Protein AF-A0A6N7C7L8-F1 (afdb_monomer)

Radius of gyration: 20.75 Å; Cα contacts (8 Å, |Δi|>4): 332; chains: 1; bounding box: 59×40×62 Å

Sequence (277 aa):
MSGAYPSESDIFEHGIIATGSEIQIPLNVLATTRLPIYSGYDFAIVDSDGSSLNERAIQLAQVNRPHAVADFYEESDVRYCLLATLYHLNQLIRLYTDGCRLFDSTYPSSNSTEGNFNNPRVFYEIDALLGSAKRVYESIRKVLWKHYAPGPQGRWKSIRKAVESPDIPEPFRSELRLSWDTYGETLADYRNCVAHYDPLTDGATTCWMERYEDRWGMTVKLPSNPSAKSRSGYNFDSGPEALRYCHSIAAHLVDLSEQLTRQSTVSQHLNAHSNSS

Solvent-accessible surface area (backbone atoms only — not comparable to full-atom values): 16169 Å² total; per-residue (Å²): 134,89,74,87,71,64,98,62,52,57,73,46,100,80,75,51,47,40,49,57,72,86,80,74,68,81,93,81,89,89,88,85,78,96,62,88,82,80,76,60,55,81,52,51,56,38,48,98,86,68,48,42,56,62,59,54,45,67,57,46,80,59,58,86,60,90,73,62,70,82,82,42,48,47,55,48,45,26,38,51,23,46,51,50,20,52,49,27,48,52,52,38,53,50,53,43,52,54,47,20,54,50,44,38,72,74,50,75,83,53,92,66,52,64,52,60,69,49,56,65,63,55,55,54,29,50,45,53,18,39,52,23,49,53,42,23,49,55,22,48,38,48,40,48,31,64,75,51,52,73,54,94,86,55,76,71,92,44,44,72,55,48,51,70,39,84,62,51,58,80,70,56,36,58,51,51,35,53,46,33,70,68,46,47,54,58,44,53,28,40,34,50,30,50,75,74,48,55,75,90,76,61,42,78,78,52,34,38,30,39,55,56,91,94,42,49,42,66,47,35,64,36,46,62,43,35,76,48,94,45,56,92,66,52,42,52,90,79,21,53,48,41,67,63,52,52,47,54,52,51,55,51,51,48,53,53,50,51,55,52,47,65,34,66,70,52,35,45,59,48,70,60,82,86,86,85,129

pLDDT: mean 76.65, std 21.18, range [27.25, 97.88]

Secondary structure (DSSP, 8-state):
------TTEEE-TTS-EEE-----S-----SS--S------SSEEE-TTS-BHHHHHHHTT--SS---GGGGHHHHHHHHHHHHHHHHHHHHHHHHHHHHHHHHHHSTT-S--EEE---THHHHHHHHHHHHHHHHHHHHHHHHHHHH--STT-S-SSHHHHHT-TTSPTTHHHHHHHHIIIIIHHHHHHHHHHHHH--SS-GGGTSEEEEETTEEEEE-BPPS-TT-SSGGG---TTPPBHHHHHHHHHHHHHHHHHHHHHSHHHHHHHH---S--

Foldseek 3Di:
DDDDDPPQWDQDPLRWIWHADDWDDDDDDPDDDPDQDPDGARTFGADPVRDGLLVLLSPFLPQPDDDDCVLCVLSVQLSVLLNQLVVLLSVLVVVFVVQFVVCCVVPQDDPDFKFASLDCVNLVSLLSNLVSLLSNLVSLQVLCCVQQPVDPVDGDPGSVSVLVDPRRDPPLSVVSVCLCVVQVVVSVLQSCLSVPADDPDCSRPAWMWGDDPRTIGTFGFDFPCSNDPYNVPGHRPPGDTSSSSSSVSSSSSSVSSVVSCPPPRNVCSSHDDDPDD

Structure (mmCIF, N/CA/C/O backbone):
data_AF-A0A6N7C7L8-F1
#
_entry.id   AF-A0A6N7C7L8-F1
#
loop_
_atom_site.group_PDB
_atom_site.id
_atom_site.type_symbol
_atom_site.label_atom_id
_atom_site.label_alt_id
_atom_site.label_comp_id
_atom_site.label_asym_id
_atom_site.label_entity_id
_atom_site.label_seq_id
_atom_site.pdbx_PDB_ins_code
_atom_site.Cartn_x
_atom_site.Cartn_y
_atom_site.Cartn_z
_atom_site.occupancy
_atom_site.B_iso_or_equiv
_atom_site.auth_seq_id
_atom_site.auth_comp_id
_atom_site.auth_asym_id
_atom_site.auth_atom_id
_atom_site.pdbx_PDB_model_num
ATOM 1 N N . MET A 1 1 ? 32.038 3.923 -2.409 1.00 32.47 1 MET A N 1
ATOM 2 C CA . MET A 1 1 ? 32.466 2.777 -1.580 1.00 32.47 1 MET A CA 1
ATOM 3 C C . MET A 1 1 ? 31.740 1.554 -2.114 1.00 32.47 1 MET A C 1
ATOM 5 O O . MET A 1 1 ? 30.545 1.451 -1.888 1.00 32.47 1 MET A O 1
ATOM 9 N N . SER A 1 2 ? 32.406 0.703 -2.902 1.00 30.47 2 SER A N 1
ATOM 10 C CA . SER A 1 2 ? 31.801 -0.527 -3.429 1.00 30.47 2 SER A CA 1
ATOM 11 C C . SER A 1 2 ? 31.926 -1.632 -2.380 1.00 30.47 2 SER A C 1
ATOM 13 O O . SER A 1 2 ? 32.974 -2.266 -2.254 1.00 30.47 2 SER A O 1
ATOM 15 N N . GLY A 1 3 ? 30.884 -1.819 -1.573 1.00 32.97 3 GLY A N 1
ATOM 16 C CA . GLY A 1 3 ? 30.743 -3.036 -0.782 1.00 32.97 3 GLY A CA 1
ATOM 17 C C . GLY A 1 3 ? 30.308 -4.159 -1.716 1.00 32.97 3 GLY A C 1
ATOM 18 O O . GLY A 1 3 ? 29.278 -4.029 -2.370 1.00 32.97 3 GLY A O 1
ATOM 19 N N . ALA A 1 4 ? 31.102 -5.223 -1.825 1.00 33.28 4 ALA A N 1
ATOM 20 C CA . ALA A 1 4 ? 30.674 -6.437 -2.508 1.00 33.28 4 ALA A CA 1
ATOM 21 C C . ALA A 1 4 ? 29.474 -7.011 -1.746 1.00 33.28 4 ALA A C 1
ATOM 23 O O . ALA A 1 4 ? 29.588 -7.367 -0.573 1.00 33.28 4 ALA A O 1
ATOM 24 N N . TYR A 1 5 ? 28.319 -7.031 -2.396 1.00 36.41 5 TYR A N 1
ATOM 25 C CA . TYR A 1 5 ? 27.102 -7.577 -1.821 1.00 36.41 5 TYR A CA 1
ATOM 26 C C . TYR A 1 5 ? 27.122 -9.116 -1.873 1.00 36.41 5 TYR A C 1
ATOM 28 O O . TYR A 1 5 ? 27.755 -9.676 -2.772 1.00 36.41 5 TYR A O 1
ATOM 36 N N . PRO A 1 6 ? 26.474 -9.817 -0.921 1.00 39.62 6 PRO A N 1
ATOM 37 C CA . PRO A 1 6 ? 26.417 -11.279 -0.913 1.00 39.62 6 PRO A CA 1
ATOM 38 C C . PRO A 1 6 ? 25.842 -11.814 -2.230 1.00 39.62 6 PRO A C 1
ATOM 40 O O . PRO A 1 6 ? 24.886 -11.242 -2.752 1.00 39.62 6 PRO A O 1
ATOM 43 N N . SER A 1 7 ? 26.368 -12.940 -2.723 1.00 41.19 7 SER A N 1
ATOM 44 C CA . SER A 1 7 ? 25.996 -13.565 -4.009 1.00 41.19 7 SER A CA 1
ATOM 45 C C . SER A 1 7 ? 24.534 -14.023 -4.115 1.00 41.19 7 SER A C 1
ATOM 47 O O . SER A 1 7 ? 24.122 -14.477 -5.176 1.00 41.19 7 SER A O 1
ATOM 49 N N . GLU A 1 8 ? 23.761 -13.911 -3.034 1.00 41.16 8 GLU A N 1
ATOM 50 C CA . GLU A 1 8 ? 22.342 -14.284 -2.938 1.00 41.16 8 GLU A CA 1
ATOM 51 C C . GLU A 1 8 ? 21.417 -13.060 -2.779 1.00 41.16 8 GLU A C 1
ATOM 53 O O . GLU A 1 8 ? 20.241 -13.205 -2.451 1.00 41.16 8 GLU A O 1
ATOM 58 N N . SER A 1 9 ? 21.941 -11.846 -2.989 1.00 38.28 9 SER A N 1
ATOM 59 C CA . SER A 1 9 ? 21.183 -10.597 -2.831 1.00 38.28 9 SER A CA 1
ATOM 60 C C . SER A 1 9 ? 20.940 -9.962 -4.197 1.00 38.28 9 SER A C 1
ATOM 62 O O . SER A 1 9 ? 21.871 -9.439 -4.815 1.00 38.28 9 SER A O 1
ATOM 64 N N . ASP A 1 10 ? 19.688 -9.961 -4.652 1.00 43.81 10 ASP A N 1
ATOM 65 C CA . ASP A 1 10 ? 19.290 -9.138 -5.792 1.00 43.81 10 ASP A CA 1
ATOM 66 C C . ASP A 1 10 ? 19.075 -7.706 -5.274 1.00 43.81 10 ASP A C 1
ATOM 68 O O . ASP A 1 10 ? 18.188 -7.434 -4.460 1.00 43.81 10 ASP A O 1
ATOM 72 N N . ILE A 1 11 ? 19.963 -6.797 -5.684 1.00 39.66 11 ILE A N 1
ATOM 73 C CA . ILE A 1 11 ? 19.944 -5.387 -5.280 1.00 39.66 11 ILE A CA 1
ATOM 74 C C . ILE A 1 11 ? 19.408 -4.578 -6.432 1.00 39.66 11 ILE A C 1
ATOM 76 O O . ILE A 1 11 ? 20.051 -4.468 -7.477 1.00 39.66 11 ILE A O 1
ATOM 80 N N . PHE A 1 12 ? 18.234 -4.006 -6.210 1.00 50.78 12 PHE A N 1
ATOM 81 C CA . PHE A 1 12 ? 17.588 -3.142 -7.177 1.00 50.78 12 PHE A CA 1
ATOM 82 C C . PHE A 1 12 ? 18.057 -1.704 -6.975 1.00 50.78 12 PHE A C 1
ATOM 84 O O . PHE A 1 12 ? 18.277 -1.249 -5.849 1.00 50.78 12 PHE A O 1
ATOM 91 N N . GLU A 1 13 ? 18.138 -0.959 -8.074 1.00 38.91 13 GLU A N 1
ATOM 92 C CA . GLU A 1 13 ? 18.577 0.443 -8.149 1.00 38.91 13 GLU A CA 1
ATOM 93 C C . GLU A 1 13 ? 17.699 1.421 -7.329 1.00 38.91 13 GLU A C 1
ATOM 95 O O . GLU A 1 13 ? 17.934 2.628 -7.281 1.00 38.91 13 GLU A O 1
ATOM 100 N N . HIS A 1 14 ? 16.671 0.914 -6.643 1.00 42.38 14 HIS A N 1
ATOM 101 C CA . HIS A 1 14 ? 15.736 1.678 -5.817 1.00 42.38 14 HIS A CA 1
ATOM 102 C C . HIS A 1 14 ? 15.875 1.415 -4.311 1.00 42.38 14 HIS A C 1
ATOM 104 O O . HIS A 1 14 ? 15.038 1.876 -3.537 1.00 42.38 14 HIS A O 1
ATOM 110 N N . GLY A 1 15 ? 16.927 0.705 -3.885 1.00 37.25 15 GLY A N 1
ATOM 111 C CA . GLY A 1 15 ? 17.209 0.449 -2.468 1.00 37.25 15 GLY A CA 1
ATOM 112 C C . GLY A 1 15 ? 16.347 -0.647 -1.838 1.00 37.25 15 GLY A C 1
ATOM 113 O O . GLY A 1 15 ? 16.402 -0.834 -0.627 1.00 37.25 15 GLY A O 1
ATOM 114 N N . ILE A 1 16 ? 15.571 -1.379 -2.643 1.00 43.41 16 ILE A N 1
ATOM 115 C CA . ILE A 1 16 ? 14.881 -2.594 -2.206 1.00 43.41 16 ILE A CA 1
ATOM 116 C C . ILE A 1 16 ? 15.910 -3.723 -2.266 1.00 43.41 16 ILE A C 1
ATOM 118 O O . ILE A 1 16 ? 16.491 -3.979 -3.322 1.00 43.41 16 ILE A O 1
ATOM 122 N N . ILE A 1 17 ? 16.160 -4.369 -1.132 1.00 44.72 17 ILE A N 1
ATOM 123 C CA . ILE A 1 17 ? 17.039 -5.535 -1.043 1.00 44.72 17 ILE A CA 1
ATOM 124 C C . ILE A 1 17 ? 16.136 -6.740 -0.804 1.00 44.72 17 ILE A C 1
ATOM 126 O O . ILE A 1 17 ? 15.469 -6.819 0.226 1.00 44.72 17 ILE A O 1
ATOM 130 N N . ALA A 1 18 ? 16.106 -7.668 -1.758 1.00 45.00 18 ALA A N 1
ATOM 131 C CA . ALA A 1 18 ? 15.450 -8.954 -1.572 1.00 45.00 18 ALA A CA 1
ATOM 132 C C . ALA A 1 18 ? 16.519 -9.987 -1.192 1.00 45.00 18 ALA A C 1
ATOM 134 O O . ALA A 1 18 ? 17.431 -10.258 -1.974 1.00 45.00 18 ALA A O 1
ATOM 135 N N . THR A 1 19 ? 16.427 -10.543 0.015 1.00 42.62 19 THR A N 1
ATOM 136 C CA . THR A 1 19 ? 17.273 -11.657 0.463 1.00 42.62 19 THR A CA 1
ATOM 137 C C . THR A 1 19 ? 16.444 -12.940 0.511 1.00 42.62 19 THR A C 1
ATOM 139 O O . THR A 1 19 ? 15.269 -12.920 0.890 1.00 42.62 19 THR A O 1
ATOM 142 N N . GLY A 1 20 ? 17.035 -14.060 0.091 1.00 43.31 20 GLY A N 1
ATOM 143 C CA . GLY A 1 20 ? 16.389 -15.372 0.103 1.00 43.31 20 GLY A CA 1
ATOM 144 C C . GLY A 1 20 ? 17.250 -16.418 0.806 1.00 43.31 20 GLY A C 1
ATOM 145 O O . GLY A 1 20 ? 18.456 -16.464 0.607 1.00 43.31 20 GLY A O 1
ATOM 146 N N . SER A 1 21 ? 16.618 -17.275 1.608 1.00 36.16 21 SER A N 1
ATOM 147 C CA . SER A 1 21 ? 17.111 -18.622 1.931 1.00 36.16 21 SER A CA 1
ATOM 148 C C . SER A 1 21 ? 15.960 -19.618 1.735 1.00 36.16 21 SER A C 1
ATOM 150 O O . SER A 1 21 ? 14.797 -19.211 1.715 1.00 36.16 21 SER A O 1
ATOM 152 N N . GLU A 1 22 ? 16.297 -20.891 1.491 1.00 36.16 22 GLU A N 1
ATOM 153 C CA . GLU A 1 22 ? 15.397 -21.954 1.013 1.00 36.16 22 GLU A CA 1
ATOM 154 C C . GLU A 1 22 ? 14.011 -22.009 1.679 1.00 36.16 22 GLU A C 1
ATOM 156 O O . GLU A 1 22 ? 13.845 -21.962 2.899 1.00 36.16 22 GLU A O 1
ATOM 161 N N . ILE A 1 23 ? 13.020 -22.209 0.811 1.00 39.16 23 ILE A N 1
ATOM 162 C CA . ILE A 1 23 ? 11.596 -22.385 1.085 1.00 39.16 23 ILE A CA 1
ATOM 163 C C . ILE A 1 23 ? 11.365 -23.439 2.176 1.00 39.16 23 ILE A C 1
ATOM 165 O O . ILE A 1 23 ? 11.697 -24.612 2.003 1.00 39.16 23 ILE A O 1
ATOM 169 N N . GLN A 1 24 ? 10.637 -23.071 3.232 1.00 30.19 24 GLN A N 1
ATOM 170 C CA . GLN A 1 24 ? 9.861 -24.040 4.003 1.00 30.19 24 GLN A CA 1
ATOM 171 C C . GLN A 1 24 ? 8.365 -23.847 3.722 1.00 30.19 24 GLN A C 1
ATOM 173 O O . GLN A 1 24 ? 7.714 -22.982 4.298 1.00 30.19 24 GLN A O 1
ATOM 178 N N . ILE A 1 25 ? 7.840 -24.763 2.894 1.00 30.33 25 ILE A N 1
ATOM 179 C CA . ILE A 1 25 ? 6.433 -25.201 2.758 1.00 30.33 25 ILE A CA 1
ATOM 180 C C . ILE A 1 25 ? 5.628 -24.578 1.579 1.00 30.33 25 ILE A C 1
ATOM 182 O O . ILE A 1 25 ? 5.615 -23.360 1.413 1.00 30.33 25 ILE A O 1
ATOM 186 N N . PRO A 1 26 ? 4.916 -25.394 0.756 1.00 31.45 26 PRO A N 1
ATOM 187 C CA . PRO A 1 26 ? 4.208 -24.935 -0.445 1.00 31.45 26 PRO A CA 1
ATOM 188 C C . PRO A 1 26 ? 2.824 -24.318 -0.170 1.00 31.45 26 PRO A C 1
ATOM 190 O O . PRO A 1 26 ? 2.071 -24.787 0.685 1.00 31.45 26 PRO A O 1
ATOM 193 N N . LEU A 1 27 ? 2.450 -23.329 -0.995 1.00 30.45 27 LEU A N 1
ATOM 194 C CA . LEU A 1 27 ? 1.103 -22.756 -1.093 1.00 30.45 27 LEU A CA 1
ATOM 195 C C . LEU A 1 27 ? 0.094 -23.787 -1.626 1.00 30.45 27 LEU A C 1
ATOM 197 O O . LEU A 1 27 ? 0.161 -24.173 -2.789 1.00 30.45 27 LEU A O 1
ATOM 201 N N . ASN A 1 28 ? -0.906 -24.144 -0.821 1.00 28.03 28 ASN A N 1
ATOM 202 C CA . ASN A 1 28 ? -2.198 -24.593 -1.332 1.00 28.03 28 ASN A CA 1
ATOM 203 C C . ASN A 1 28 ? -3.329 -24.181 -0.382 1.00 28.03 28 ASN A C 1
ATOM 205 O O . ASN A 1 28 ? -3.214 -24.314 0.833 1.00 28.03 28 ASN A O 1
ATOM 209 N N . VAL A 1 29 ? -4.445 -23.773 -0.996 1.00 27.47 29 VAL A N 1
ATOM 210 C CA . VAL A 1 29 ? -5.756 -23.401 -0.429 1.00 27.47 29 VAL A CA 1
ATOM 211 C C . VAL A 1 29 ? -5.931 -21.916 -0.070 1.00 27.47 29 VAL A C 1
ATOM 213 O O . VAL A 1 29 ? -5.607 -21.464 1.023 1.00 27.47 29 VAL A O 1
ATOM 216 N N . LEU A 1 30 ? -6.592 -21.172 -0.964 1.00 33.56 30 LEU A N 1
ATOM 217 C CA . LEU A 1 30 ? -7.233 -19.890 -0.656 1.00 33.56 30 LEU A CA 1
ATOM 218 C C . LEU A 1 30 ? -8.665 -19.887 -1.196 1.00 33.56 30 LEU A C 1
ATOM 220 O O . LEU A 1 30 ? -8.888 -19.658 -2.380 1.00 33.56 30 LEU A O 1
ATOM 224 N N . ALA A 1 31 ? -9.626 -20.141 -0.304 1.00 28.34 31 ALA A N 1
ATOM 225 C CA . ALA A 1 31 ? -10.996 -19.634 -0.441 1.00 28.34 31 ALA A CA 1
ATOM 226 C C . ALA A 1 31 ? -11.809 -19.645 0.871 1.00 28.34 31 ALA A C 1
ATOM 228 O O . ALA A 1 31 ? -12.798 -18.922 0.938 1.00 28.34 31 ALA A O 1
ATOM 229 N N . THR A 1 32 ? -11.466 -20.424 1.914 1.00 30.17 32 THR A N 1
ATOM 230 C CA . THR A 1 32 ? -12.460 -20.671 2.991 1.00 30.17 32 THR A CA 1
ATOM 231 C C . THR A 1 32 ? -11.976 -20.810 4.441 1.00 30.17 32 THR A C 1
ATOM 233 O O . THR A 1 32 ? -12.831 -20.875 5.323 1.00 30.17 32 THR A O 1
ATOM 236 N N . THR A 1 33 ? -10.679 -20.807 4.770 1.00 30.22 33 THR A N 1
ATOM 237 C CA . THR A 1 33 ? -10.234 -21.103 6.155 1.00 30.22 33 THR A CA 1
ATOM 238 C C . THR A 1 33 ? -9.418 -19.983 6.805 1.00 30.22 33 THR A C 1
ATOM 240 O O . THR A 1 33 ? -8.336 -19.636 6.344 1.00 30.22 33 THR A O 1
ATOM 243 N N . ARG A 1 34 ? -9.934 -19.453 7.926 1.00 38.12 34 ARG A N 1
ATOM 244 C CA . ARG A 1 34 ? -9.338 -18.424 8.805 1.00 38.12 34 ARG A CA 1
ATOM 245 C C . ARG A 1 34 ? -8.343 -19.022 9.819 1.00 38.12 34 ARG A C 1
ATOM 247 O O . ARG A 1 34 ? -8.510 -18.854 11.024 1.00 38.12 34 ARG A O 1
ATOM 254 N N . LEU A 1 35 ? -7.352 -19.771 9.343 1.00 27.25 35 LEU A N 1
ATOM 255 C CA . LEU A 1 35 ? -6.224 -20.245 10.161 1.00 27.25 35 LEU A CA 1
ATOM 256 C C . LEU A 1 35 ? -5.027 -19.279 10.042 1.00 27.25 35 LEU A C 1
ATOM 258 O O . LEU A 1 35 ? -5.029 -18.443 9.133 1.00 27.25 35 LEU A O 1
ATOM 262 N N . PRO A 1 36 ? -4.025 -19.345 10.948 1.00 31.70 36 PRO A N 1
ATOM 263 C CA . PRO A 1 36 ? -2.806 -18.550 10.839 1.00 31.70 36 PRO A CA 1
ATOM 264 C C . PRO A 1 36 ? -2.189 -18.715 9.451 1.00 31.70 36 PRO A C 1
ATOM 266 O O . PRO A 1 36 ? -1.971 -19.828 8.976 1.00 31.70 36 PRO A O 1
ATOM 269 N N . ILE A 1 37 ? -1.970 -17.581 8.793 1.00 35.19 37 ILE A N 1
ATOM 270 C CA . ILE A 1 37 ? -1.393 -17.504 7.457 1.00 35.19 37 ILE A CA 1
ATOM 271 C C . ILE A 1 37 ? 0.088 -17.833 7.609 1.00 35.19 37 ILE A C 1
ATOM 273 O O . ILE A 1 37 ? 0.860 -17.011 8.093 1.00 35.19 37 ILE A O 1
ATOM 277 N N . TYR A 1 38 ? 0.468 -19.044 7.221 1.00 32.47 38 TYR A N 1
ATOM 278 C CA . TYR A 1 38 ? 1.860 -19.387 6.977 1.00 32.47 38 TYR A CA 1
ATOM 279 C C . TYR A 1 38 ? 2.163 -18.991 5.541 1.00 32.47 38 TYR A C 1
ATOM 281 O O . TYR A 1 38 ? 1.762 -19.665 4.594 1.00 32.47 38 TYR A O 1
ATOM 289 N N . SER A 1 39 ? 2.798 -17.843 5.369 1.00 35.81 39 SER A N 1
ATOM 290 C CA . SER A 1 39 ? 3.244 -17.400 4.061 1.00 35.81 39 SER A CA 1
ATOM 291 C C . SER A 1 39 ? 4.677 -17.868 3.835 1.00 35.81 39 SER A C 1
ATOM 293 O O . SER A 1 39 ? 5.613 -17.262 4.354 1.00 35.81 39 SER A O 1
ATOM 295 N N . GLY A 1 40 ? 4.838 -18.940 3.063 1.00 32.75 40 GLY A N 1
ATOM 296 C CA . GLY A 1 40 ? 6.092 -19.199 2.367 1.00 32.75 40 GLY A CA 1
ATOM 297 C C . GLY A 1 40 ? 6.262 -18.131 1.287 1.00 32.75 40 GLY A C 1
ATOM 298 O O . GLY A 1 40 ? 5.464 -18.069 0.349 1.00 32.75 40 GLY A O 1
ATOM 299 N N . TYR A 1 41 ? 7.248 -17.254 1.443 1.00 40.97 41 TYR A N 1
ATOM 300 C CA . TYR A 1 41 ? 7.681 -16.341 0.388 1.00 40.97 41 TYR A CA 1
ATOM 301 C C . TYR A 1 41 ? 9.059 -16.783 -0.101 1.00 40.97 41 TYR A C 1
ATOM 303 O O . TYR A 1 41 ? 9.879 -17.205 0.708 1.00 40.97 41 TYR A O 1
ATOM 311 N N . ASP A 1 42 ? 9.324 -16.647 -1.402 1.00 39.31 42 ASP A N 1
ATOM 312 C CA . ASP A 1 42 ? 10.679 -16.868 -1.947 1.00 39.31 42 ASP A CA 1
ATOM 313 C C . ASP A 1 42 ? 11.614 -15.688 -1.621 1.00 39.31 42 ASP A C 1
ATOM 315 O O . ASP A 1 42 ? 12.829 -15.813 -1.723 1.00 39.31 42 ASP A O 1
ATOM 319 N N . PHE A 1 43 ? 11.040 -14.547 -1.220 1.00 44.91 43 PHE A N 1
ATOM 320 C CA . PHE A 1 43 ? 11.738 -13.317 -0.855 1.00 44.91 43 PHE A CA 1
ATOM 321 C C . PHE A 1 43 ? 11.040 -12.672 0.349 1.00 44.91 43 PHE A C 1
ATOM 323 O O . PHE A 1 43 ? 9.813 -12.539 0.353 1.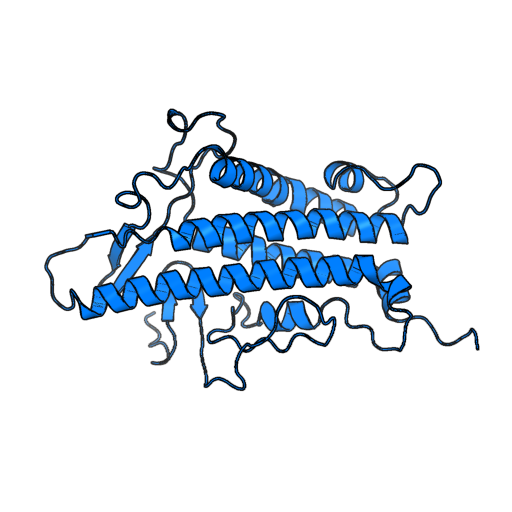00 44.91 43 PHE A O 1
ATOM 330 N N . ALA A 1 44 ? 11.802 -12.262 1.364 1.00 51.97 44 ALA A N 1
ATOM 331 C CA . ALA A 1 44 ? 11.300 -11.377 2.413 1.00 51.97 44 ALA A CA 1
ATOM 332 C C . ALA A 1 44 ? 11.518 -9.924 1.973 1.00 51.97 44 ALA A C 1
ATOM 334 O O . ALA A 1 44 ? 12.622 -9.572 1.559 1.00 51.97 44 ALA A O 1
ATOM 335 N N . ILE A 1 45 ? 10.483 -9.078 2.048 1.00 58.69 45 ILE A N 1
ATOM 336 C CA . ILE A 1 45 ? 10.666 -7.640 1.820 1.00 58.69 45 ILE A CA 1
ATOM 337 C C . ILE A 1 45 ? 11.262 -7.059 3.089 1.00 58.69 45 ILE A C 1
ATOM 339 O O . ILE A 1 45 ? 10.619 -7.075 4.142 1.00 58.69 45 ILE A O 1
ATOM 343 N N . VAL A 1 46 ? 12.483 -6.558 2.964 1.00 55.47 46 VAL A N 1
ATOM 344 C CA . VAL A 1 46 ? 13.241 -5.984 4.064 1.00 55.47 46 VAL A CA 1
ATOM 345 C C . VAL A 1 46 ? 13.199 -4.459 3.956 1.00 55.47 46 VAL A C 1
ATOM 347 O O . VAL A 1 46 ? 13.485 -3.901 2.898 1.00 55.47 46 VAL A O 1
ATOM 350 N N . ASP A 1 47 ? 12.811 -3.792 5.039 1.00 56.56 47 ASP A N 1
ATOM 351 C CA . ASP A 1 47 ? 12.849 -2.336 5.167 1.00 56.56 47 ASP A CA 1
ATOM 352 C C . ASP A 1 47 ? 14.310 -1.841 5.257 1.00 56.56 47 ASP A C 1
ATOM 354 O O . ASP A 1 47 ? 15.256 -2.608 5.447 1.00 56.56 47 ASP A O 1
ATOM 358 N N . SER A 1 48 ? 14.509 -0.533 5.135 1.00 57.12 48 SER A N 1
ATOM 359 C CA . SER A 1 48 ? 15.802 0.152 5.235 1.00 57.12 48 SER A CA 1
ATOM 360 C C . SER A 1 48 ? 16.571 -0.129 6.535 1.00 57.12 48 SER A C 1
ATOM 362 O O . SER A 1 48 ? 17.797 -0.015 6.557 1.00 57.12 48 SER A O 1
ATOM 364 N N . ASP A 1 49 ? 15.869 -0.516 7.602 1.00 61.06 49 ASP A N 1
ATOM 365 C CA . ASP A 1 49 ? 16.434 -0.885 8.901 1.00 61.06 49 ASP A CA 1
ATOM 366 C C . ASP A 1 49 ? 16.747 -2.388 9.049 1.00 61.06 49 ASP A C 1
ATOM 368 O O . ASP A 1 49 ? 17.257 -2.811 10.088 1.00 61.06 49 ASP A O 1
ATOM 372 N N . GLY A 1 50 ? 16.476 -3.197 8.021 1.00 61.62 50 GLY A N 1
ATOM 373 C CA . GLY A 1 50 ? 16.685 -4.643 8.045 1.00 61.62 50 GLY A CA 1
ATOM 374 C C . GLY A 1 50 ? 15.480 -5.458 8.535 1.00 61.62 50 GLY A C 1
ATOM 375 O O . GLY A 1 50 ? 15.577 -6.685 8.598 1.00 61.62 50 GLY A O 1
ATOM 376 N N . SER A 1 51 ? 14.355 -4.826 8.886 1.00 68.19 51 SER A N 1
ATOM 377 C CA . SER A 1 51 ? 13.157 -5.525 9.369 1.00 68.19 51 SER A CA 1
ATOM 378 C C . SER A 1 51 ? 12.290 -6.080 8.231 1.00 68.19 51 SER A C 1
ATOM 380 O O . SER A 1 51 ? 12.109 -5.446 7.196 1.00 68.19 51 SER A O 1
ATOM 382 N N . SER A 1 52 ? 11.717 -7.275 8.411 1.00 75.88 52 SER A N 1
ATOM 383 C CA . SER A 1 52 ? 10.812 -7.874 7.420 1.00 75.88 52 SER A CA 1
ATOM 384 C C . SER A 1 52 ? 9.403 -7.289 7.536 1.00 75.88 52 SER A C 1
ATOM 386 O O . SER A 1 52 ? 8.719 -7.488 8.546 1.00 75.88 52 SER A O 1
ATOM 388 N N . LEU A 1 53 ? 8.920 -6.618 6.483 1.00 71.19 53 LEU A N 1
ATOM 389 C CA . LEU A 1 53 ? 7.550 -6.084 6.435 1.00 71.19 53 LEU A CA 1
ATOM 390 C C . LEU A 1 53 ? 6.507 -7.195 6.599 1.00 71.19 53 LEU A C 1
ATOM 392 O O . LEU A 1 53 ? 5.467 -7.005 7.232 1.00 71.19 53 LEU A O 1
ATOM 396 N N . ASN A 1 54 ? 6.793 -8.375 6.050 1.00 73.94 54 ASN A N 1
ATOM 397 C CA . ASN A 1 54 ? 5.922 -9.537 6.141 1.00 73.94 54 ASN A CA 1
ATOM 398 C C . ASN A 1 54 ? 5.823 -10.060 7.578 1.00 73.94 54 ASN A C 1
ATOM 400 O O . ASN A 1 54 ? 4.719 -10.335 8.046 1.00 73.94 54 ASN A O 1
ATOM 404 N N . GLU A 1 55 ? 6.946 -10.165 8.291 1.00 74.56 55 GLU A N 1
ATOM 405 C CA . GLU A 1 55 ? 6.949 -10.595 9.694 1.00 74.56 55 GLU A CA 1
ATOM 406 C C . GLU A 1 55 ? 6.207 -9.596 10.577 1.00 74.56 55 GLU A C 1
ATOM 408 O O . GLU A 1 55 ? 5.329 -9.990 11.350 1.00 74.56 55 GLU A O 1
ATOM 413 N N . ARG A 1 56 ? 6.486 -8.302 10.393 1.00 82.00 56 ARG A N 1
ATOM 414 C CA . ARG A 1 56 ? 5.787 -7.212 11.079 1.00 82.00 56 ARG A CA 1
ATOM 415 C C . ARG A 1 56 ? 4.279 -7.296 10.846 1.00 82.00 56 ARG A C 1
ATOM 417 O O . ARG A 1 56 ? 3.500 -7.288 11.797 1.00 82.00 56 ARG A O 1
ATOM 424 N N . ALA A 1 57 ? 3.847 -7.503 9.601 1.00 78.50 57 ALA A N 1
ATOM 425 C CA . ALA A 1 57 ? 2.431 -7.627 9.269 1.00 78.50 57 ALA A CA 1
ATOM 426 C C . ALA A 1 57 ? 1.754 -8.894 9.820 1.00 78.50 57 ALA A C 1
ATOM 428 O O . ALA A 1 57 ? 0.574 -8.858 10.171 1.00 78.50 57 ALA A O 1
ATOM 429 N N . ILE A 1 58 ? 2.474 -10.015 9.926 1.00 75.44 58 ILE A N 1
ATOM 430 C CA . ILE A 1 58 ? 1.972 -11.242 10.571 1.00 75.44 58 ILE A CA 1
ATOM 431 C C . ILE A 1 58 ? 1.773 -11.025 12.077 1.00 75.44 58 ILE A C 1
ATOM 433 O O . ILE A 1 58 ? 0.847 -11.589 12.670 1.00 75.44 58 ILE A O 1
ATOM 437 N N . GLN A 1 59 ? 2.631 -10.210 12.693 1.00 77.06 59 GLN A N 1
ATOM 438 C CA . GLN A 1 59 ? 2.554 -9.857 14.109 1.00 77.06 59 GLN A CA 1
ATOM 439 C C . GLN A 1 59 ? 1.448 -8.842 14.425 1.00 77.06 59 GLN A C 1
ATOM 441 O O . GLN A 1 59 ? 0.992 -8.762 15.569 1.00 77.06 59 GLN A O 1
ATOM 446 N N . LEU A 1 60 ? 0.946 -8.116 13.423 1.00 75.56 60 LEU A N 1
ATOM 447 C CA . LEU A 1 60 ? -0.149 -7.171 13.617 1.00 75.56 60 LEU A CA 1
ATOM 448 C C . LEU A 1 60 ? -1.428 -7.846 14.098 1.00 75.56 60 LEU A C 1
ATOM 450 O O . LEU A 1 60 ? -1.860 -8.882 13.583 1.00 75.56 60 LEU A O 1
ATOM 454 N N . ALA A 1 61 ? -2.069 -7.190 15.066 1.00 63.53 61 ALA A N 1
ATOM 455 C CA . ALA A 1 61 ? -3.325 -7.633 15.660 1.00 63.53 61 ALA A CA 1
ATOM 456 C C . ALA A 1 61 ? -3.275 -9.094 16.151 1.00 63.53 61 ALA A C 1
ATOM 458 O O . ALA A 1 61 ? -4.295 -9.786 16.150 1.00 63.53 61 ALA A O 1
ATOM 459 N N . GLN A 1 62 ? -2.090 -9.582 16.551 1.00 72.06 62 GLN A N 1
ATOM 460 C CA . GLN A 1 62 ? -1.988 -10.841 17.274 1.00 72.06 62 GLN A CA 1
ATOM 461 C C . GLN A 1 62 ? -2.800 -10.738 18.561 1.00 72.06 62 GLN A C 1
ATOM 463 O O . GLN A 1 62 ? -2.610 -9.846 19.387 1.00 72.06 62 GLN A O 1
AT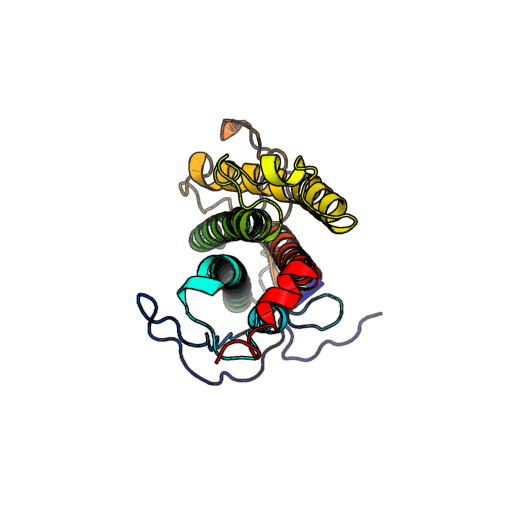OM 468 N N . VAL A 1 63 ? -3.740 -11.665 18.691 1.00 63.34 63 VAL A N 1
ATOM 469 C CA . VAL A 1 63 ? -4.623 -11.749 19.838 1.00 63.34 63 VAL A CA 1
ATOM 470 C C . VAL A 1 63 ? -3.975 -12.709 20.826 1.00 63.34 63 VAL A C 1
ATOM 472 O O . VAL A 1 63 ? -3.884 -13.909 20.575 1.00 63.34 63 VAL A O 1
ATOM 475 N N . ASN A 1 64 ? -3.484 -12.176 21.942 1.00 63.38 64 ASN A N 1
ATOM 476 C CA . ASN A 1 64 ? -2.689 -12.940 22.911 1.00 63.38 64 ASN A CA 1
ATOM 477 C C . ASN A 1 64 ? -3.535 -13.871 23.799 1.00 63.38 64 ASN A C 1
ATOM 479 O O . ASN A 1 64 ? -3.009 -14.506 24.715 1.00 63.38 64 ASN A O 1
ATOM 483 N N . ARG A 1 65 ? -4.856 -13.913 23.585 1.00 64.25 65 ARG A N 1
ATOM 484 C CA . ARG A 1 65 ? -5.835 -14.633 24.410 1.00 64.25 65 ARG A CA 1
ATOM 485 C C . ARG A 1 65 ? -6.976 -15.197 23.546 1.00 64.25 65 ARG A C 1
ATOM 487 O O . ARG A 1 65 ? -7.091 -14.826 22.382 1.00 64.25 65 ARG A O 1
ATOM 494 N N . PRO A 1 66 ? -7.814 -16.114 24.059 1.00 58.69 66 PRO A N 1
ATOM 495 C CA . PRO A 1 6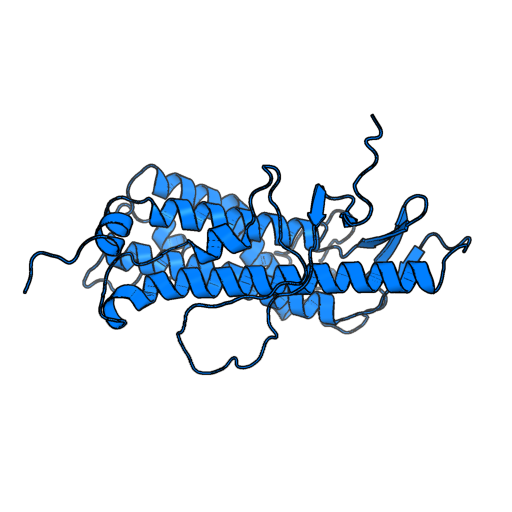6 ? -9.014 -16.561 23.352 1.00 58.69 66 PRO A CA 1
ATOM 496 C C . PRO A 1 66 ? -10.069 -15.449 23.295 1.00 58.69 66 PRO A C 1
ATOM 498 O O . PRO A 1 66 ? -10.414 -14.875 24.323 1.00 58.69 66 PRO A O 1
ATOM 501 N N . HIS A 1 67 ? -10.621 -15.187 22.111 1.00 58.81 67 HIS A N 1
ATOM 502 C CA . HIS A 1 67 ? -11.757 -14.283 21.917 1.00 58.81 67 HIS A CA 1
ATOM 503 C C . HIS A 1 67 ? -12.754 -14.883 20.923 1.00 58.81 67 HIS A C 1
ATOM 505 O O . HIS A 1 67 ? -12.390 -15.741 20.111 1.00 58.81 67 HIS A O 1
ATOM 511 N N . ALA A 1 68 ? -14.012 -14.432 20.951 1.00 65.88 68 ALA A N 1
ATOM 512 C CA . ALA A 1 68 ? -14.948 -14.808 19.903 1.00 65.88 68 ALA A CA 1
ATOM 513 C C . ALA A 1 68 ? -14.507 -14.173 18.579 1.00 65.88 68 ALA A C 1
ATOM 515 O O . ALA A 1 68 ? -14.173 -12.992 18.516 1.00 65.88 68 ALA A O 1
ATOM 516 N N . VAL A 1 69 ? -14.551 -14.946 17.491 1.00 63.16 69 VAL A N 1
ATOM 517 C CA . VAL A 1 69 ? -14.173 -14.467 16.147 1.00 63.16 69 VAL A CA 1
ATOM 518 C C . VAL A 1 69 ? -14.992 -13.227 15.747 1.00 63.16 69 VAL A C 1
ATOM 520 O O . VAL A 1 69 ? -14.487 -12.348 15.055 1.00 63.16 69 VAL A O 1
ATOM 523 N N . ALA A 1 70 ? -16.234 -13.136 16.241 1.00 68.81 70 ALA A N 1
ATOM 524 C CA . ALA A 1 70 ? -17.113 -11.977 16.097 1.00 68.81 70 ALA A CA 1
ATOM 525 C C . ALA A 1 70 ? -16.501 -10.658 16.578 1.00 68.81 70 ALA A C 1
ATOM 527 O O . ALA A 1 70 ? -16.687 -9.625 15.935 1.00 68.81 70 ALA A O 1
ATOM 528 N N . ASP A 1 71 ? -15.727 -10.709 17.656 1.00 67.88 71 ASP A N 1
ATOM 529 C CA . ASP A 1 71 ? -15.256 -9.527 18.370 1.00 67.88 71 ASP A CA 1
ATOM 530 C C . ASP A 1 71 ? -13.975 -8.940 17.768 1.00 67.88 71 ASP A C 1
ATOM 532 O O . ASP A 1 71 ? -13.551 -7.864 18.188 1.00 67.88 71 ASP A O 1
ATOM 536 N N . PHE A 1 72 ? -13.368 -9.618 16.784 1.00 74.12 72 PHE A N 1
ATOM 537 C CA . PHE A 1 72 ? -12.090 -9.248 16.150 1.00 74.12 72 PHE A CA 1
ATOM 538 C C . PHE A 1 72 ? -12.174 -9.162 14.628 1.00 74.12 72 PHE A C 1
ATOM 540 O O . PHE A 1 72 ? -11.145 -9.129 13.945 1.00 74.12 72 PHE A O 1
ATOM 547 N N . TYR A 1 73 ? -13.389 -9.164 14.071 1.00 77.06 73 TYR A N 1
ATOM 548 C CA . TYR A 1 73 ? -13.568 -9.155 12.624 1.00 77.06 73 TYR A CA 1
ATOM 549 C C . TYR A 1 73 ? -12.934 -7.933 11.969 1.00 77.06 73 TYR A C 1
ATOM 551 O O . TYR A 1 73 ? -12.214 -8.077 10.986 1.00 77.06 73 TYR A O 1
ATOM 559 N N . GLU A 1 74 ? -13.155 -6.742 12.519 1.00 83.69 74 GLU A N 1
ATOM 560 C CA . GLU A 1 74 ? -12.628 -5.506 11.945 1.00 83.69 74 GLU A CA 1
ATOM 561 C C . GLU A 1 74 ? -11.096 -5.404 12.033 1.00 83.69 74 GLU A C 1
ATOM 563 O O . GLU A 1 74 ? -10.457 -4.935 11.095 1.00 83.69 74 GLU A O 1
ATOM 568 N N . GLU A 1 75 ? -10.485 -5.858 13.125 1.00 87.00 75 GLU A N 1
ATOM 569 C CA . GLU A 1 75 ? -9.029 -5.887 13.299 1.00 87.00 75 GLU A CA 1
ATOM 570 C C . GLU A 1 75 ? -8.393 -6.923 12.363 1.00 87.00 75 GLU A C 1
ATOM 572 O O . GLU A 1 75 ? -7.373 -6.662 11.720 1.00 87.00 75 GLU A O 1
ATOM 577 N N . SER A 1 76 ? -9.049 -8.078 12.218 1.00 83.38 76 SER A N 1
ATOM 578 C CA . SER A 1 76 ? -8.648 -9.119 11.270 1.00 83.38 76 SER A CA 1
ATOM 579 C C . SER A 1 76 ? -8.758 -8.643 9.820 1.00 83.38 76 SER A C 1
ATOM 581 O O . SER A 1 76 ? -7.910 -9.007 9.008 1.00 83.38 76 SER A O 1
ATOM 583 N N . ASP A 1 77 ? -9.747 -7.803 9.490 1.00 87.50 77 ASP A N 1
ATOM 584 C CA . ASP A 1 77 ? -9.886 -7.186 8.164 1.00 87.50 77 ASP A CA 1
ATOM 585 C C . ASP A 1 77 ? -8.670 -6.305 7.824 1.00 87.50 77 ASP A C 1
ATOM 587 O O . ASP A 1 77 ? -8.217 -6.317 6.677 1.00 87.50 77 ASP A O 1
ATOM 591 N N . VAL A 1 78 ? -8.129 -5.548 8.793 1.00 90.31 78 VAL A N 1
ATOM 592 C CA . VAL A 1 78 ? -6.913 -4.732 8.589 1.00 90.31 78 VAL A CA 1
ATOM 593 C C . VAL A 1 78 ? -5.738 -5.637 8.248 1.00 90.31 78 VAL A C 1
ATOM 595 O O . VAL A 1 78 ? -5.126 -5.471 7.191 1.00 90.31 78 VAL A O 1
ATOM 598 N N . ARG A 1 79 ? -5.471 -6.640 9.095 1.00 87.19 79 ARG A N 1
ATOM 599 C CA . ARG A 1 79 ? -4.377 -7.593 8.873 1.00 87.19 79 ARG A CA 1
ATOM 600 C C . ARG A 1 79 ? -4.530 -8.327 7.542 1.00 87.19 79 ARG A C 1
ATOM 602 O O . ARG A 1 79 ? -3.566 -8.440 6.795 1.00 87.19 79 ARG A O 1
ATOM 609 N N . TYR A 1 80 ? -5.732 -8.796 7.219 1.00 86.25 80 TYR A N 1
ATOM 610 C CA . TYR A 1 80 ? -6.012 -9.480 5.958 1.00 86.25 80 TYR A CA 1
ATOM 611 C C . TYR A 1 80 ? -5.703 -8.594 4.744 1.00 86.25 80 TYR A C 1
ATOM 613 O O . TYR A 1 80 ? -4.995 -9.024 3.835 1.00 86.25 80 TYR A O 1
ATOM 621 N N . CYS A 1 81 ? -6.192 -7.349 4.731 1.00 90.88 81 CYS A N 1
ATOM 622 C CA . CYS A 1 81 ? -5.957 -6.431 3.613 1.00 90.88 81 CYS A CA 1
ATOM 623 C C . CYS A 1 81 ? -4.476 -6.057 3.480 1.00 90.88 81 CYS A C 1
ATOM 625 O O . CYS A 1 81 ? -3.974 -5.918 2.363 1.00 90.88 81 CYS A O 1
ATOM 627 N N . LEU A 1 82 ? -3.763 -5.921 4.599 1.00 90.19 82 LEU A N 1
ATOM 628 C CA . LEU A 1 82 ? -2.335 -5.628 4.585 1.00 90.19 82 LEU A CA 1
ATOM 629 C C . LEU A 1 82 ? -1.519 -6.816 4.061 1.00 90.19 82 LEU A C 1
ATOM 631 O O . LEU A 1 82 ? -0.666 -6.634 3.199 1.00 90.19 82 LEU A O 1
ATOM 635 N N . LEU A 1 83 ? -1.826 -8.039 4.500 1.00 85.75 83 LEU A N 1
ATOM 636 C CA . LEU A 1 83 ? -1.172 -9.246 3.985 1.00 85.75 83 LEU A CA 1
ATOM 637 C C . LEU A 1 83 ? -1.458 -9.457 2.494 1.00 85.75 83 LEU A C 1
ATOM 639 O O . LEU A 1 83 ? -0.553 -9.832 1.757 1.00 85.75 83 LEU A O 1
ATOM 643 N N . ALA A 1 84 ? -2.673 -9.157 2.028 1.00 87.62 84 ALA A N 1
ATOM 644 C CA . ALA A 1 84 ? -2.978 -9.144 0.597 1.00 87.62 84 ALA A CA 1
ATOM 645 C C . ALA A 1 84 ? -2.130 -8.101 -0.158 1.00 87.62 84 ALA A C 1
ATOM 647 O O . ALA A 1 84 ? -1.593 -8.394 -1.221 1.00 87.62 84 ALA A O 1
ATOM 648 N N . THR A 1 85 ? -1.946 -6.907 0.415 1.00 91.88 85 THR A N 1
ATOM 649 C CA . THR A 1 85 ? -1.098 -5.850 -0.167 1.00 91.88 85 THR A CA 1
ATOM 650 C C . THR A 1 85 ? 0.355 -6.315 -0.307 1.00 91.88 85 THR A C 1
ATOM 652 O O . THR A 1 85 ? 0.943 -6.188 -1.379 1.00 91.88 85 THR A O 1
ATOM 655 N N . LEU A 1 86 ? 0.917 -6.916 0.746 1.00 86.81 86 LEU A N 1
ATOM 656 C CA . LEU A 1 86 ? 2.283 -7.450 0.743 1.00 86.81 86 LEU A CA 1
ATOM 657 C C . LEU A 1 86 ? 2.442 -8.668 -0.173 1.00 86.81 86 LEU A C 1
ATOM 659 O O . LEU A 1 86 ? 3.482 -8.826 -0.805 1.00 86.81 86 LEU A O 1
ATOM 663 N N . TYR A 1 87 ? 1.415 -9.511 -0.289 1.00 87.00 87 TYR A N 1
ATOM 664 C CA . TYR A 1 87 ? 1.406 -10.612 -1.249 1.00 87.00 87 TYR A CA 1
ATOM 665 C C . TYR A 1 87 ? 1.564 -10.101 -2.685 1.00 87.00 87 TYR A C 1
ATOM 667 O O . TYR A 1 87 ? 2.433 -10.592 -3.404 1.00 87.00 87 TYR A O 1
ATOM 675 N N . HIS A 1 88 ? 0.773 -9.100 -3.082 1.00 90.81 88 HIS A N 1
ATOM 676 C CA . HIS A 1 88 ? 0.858 -8.521 -4.424 1.00 90.81 88 HIS A CA 1
ATOM 677 C C . HIS A 1 88 ? 2.187 -7.793 -4.653 1.00 90.81 88 HIS A C 1
ATOM 679 O O . HIS A 1 88 ? 2.741 -7.872 -5.744 1.00 90.81 88 HIS A O 1
ATOM 685 N N . LEU A 1 89 ? 2.767 -7.171 -3.619 1.00 89.12 89 LEU A N 1
ATOM 686 C CA . LEU A 1 89 ? 4.111 -6.593 -3.716 1.00 89.12 89 LEU A CA 1
ATOM 687 C C . LEU A 1 89 ? 5.173 -7.674 -3.954 1.00 89.12 89 LEU A C 1
ATOM 689 O O . LEU A 1 89 ? 6.039 -7.507 -4.807 1.00 89.12 89 LEU A O 1
ATOM 693 N N . ASN A 1 90 ? 5.066 -8.814 -3.270 1.00 82.62 90 ASN A N 1
ATOM 694 C CA . ASN A 1 90 ? 5.953 -9.954 -3.491 1.00 82.62 90 ASN A CA 1
ATOM 695 C C . ASN A 1 90 ? 5.801 -10.554 -4.893 1.00 82.62 90 ASN A C 1
ATOM 697 O O . ASN A 1 90 ? 6.804 -10.887 -5.523 1.00 82.62 90 ASN A O 1
ATOM 701 N N . GLN A 1 91 ? 4.573 -10.676 -5.409 1.00 86.19 91 GLN A N 1
ATOM 702 C CA . GLN A 1 91 ? 4.373 -11.114 -6.795 1.00 86.19 91 GLN A CA 1
ATOM 703 C C . GLN A 1 91 ? 4.939 -10.101 -7.791 1.00 86.19 91 GLN A C 1
ATOM 705 O O . GLN A 1 91 ? 5.567 -10.498 -8.769 1.00 86.19 91 GLN A O 1
ATOM 710 N N . LEU A 1 92 ? 4.779 -8.803 -7.525 1.00 87.50 92 LEU A N 1
ATOM 711 C CA . LEU A 1 92 ? 5.347 -7.748 -8.354 1.00 87.50 92 LEU A CA 1
ATOM 712 C C . LEU A 1 92 ? 6.877 -7.853 -8.403 1.00 87.50 92 LEU A C 1
ATOM 714 O O . LEU A 1 92 ? 7.434 -7.917 -9.491 1.00 87.50 92 LEU A O 1
ATOM 718 N N . ILE A 1 93 ? 7.549 -7.971 -7.254 1.00 83.88 93 ILE A N 1
ATOM 719 C CA . ILE A 1 93 ? 9.009 -8.159 -7.181 1.00 83.88 93 ILE A CA 1
ATOM 720 C C . ILE A 1 93 ? 9.443 -9.400 -7.968 1.00 83.88 93 ILE A C 1
ATOM 722 O O . ILE A 1 93 ? 10.392 -9.320 -8.743 1.00 83.88 93 ILE A O 1
ATOM 726 N N . ARG A 1 94 ? 8.725 -10.524 -7.832 1.00 83.75 94 ARG A N 1
ATOM 727 C CA . ARG A 1 94 ? 8.999 -11.747 -8.607 1.00 83.75 94 ARG A CA 1
ATOM 728 C C . ARG A 1 94 ? 8.891 -11.523 -10.114 1.00 83.75 94 ARG A C 1
ATOM 730 O O . ARG A 1 94 ? 9.724 -11.997 -10.872 1.00 83.75 94 ARG A O 1
ATOM 737 N N . LEU A 1 95 ? 7.884 -10.781 -10.571 1.00 87.62 95 LEU A N 1
ATOM 738 C CA . LEU A 1 95 ? 7.746 -10.472 -11.995 1.00 87.62 95 LEU A CA 1
ATOM 739 C C . LEU A 1 95 ? 8.889 -9.581 -12.506 1.00 87.62 95 LEU A C 1
ATOM 741 O O . LEU A 1 95 ? 9.320 -9.761 -13.644 1.00 87.62 95 LEU A O 1
ATOM 745 N N . TYR A 1 96 ? 9.386 -8.653 -11.680 1.00 86.56 96 TYR A N 1
ATOM 746 C CA . TYR A 1 96 ? 10.569 -7.842 -11.990 1.00 86.56 96 TYR A CA 1
ATOM 747 C C . TYR A 1 96 ? 11.824 -8.713 -12.085 1.00 86.56 96 TYR A C 1
ATOM 749 O O . TYR A 1 96 ? 12.533 -8.648 -13.088 1.00 86.56 96 TYR A O 1
ATOM 757 N N . THR A 1 97 ? 12.079 -9.564 -11.086 1.00 81.75 97 THR A N 1
ATOM 758 C CA . THR A 1 97 ? 13.259 -10.442 -11.065 1.00 81.75 97 THR A CA 1
ATOM 759 C C . THR A 1 97 ? 13.257 -11.433 -12.215 1.00 81.75 97 THR A C 1
ATOM 761 O O . THR A 1 97 ? 14.275 -11.587 -12.888 1.00 81.75 97 THR A O 1
ATOM 764 N N . ASP A 1 98 ? 12.125 -12.086 -12.473 1.00 85.62 98 ASP A N 1
ATOM 765 C CA . ASP A 1 98 ? 11.987 -13.042 -13.569 1.00 85.62 98 ASP A CA 1
ATOM 766 C C . ASP A 1 98 ? 12.202 -12.358 -14.926 1.00 85.62 98 ASP A C 1
ATOM 768 O O . ASP A 1 98 ? 12.858 -12.923 -15.803 1.00 85.62 98 ASP A O 1
ATOM 772 N N . GLY A 1 99 ? 11.711 -11.121 -15.083 1.00 87.81 99 GLY A N 1
ATOM 773 C CA . GLY A 1 99 ? 11.955 -10.292 -16.263 1.00 87.81 99 GLY A CA 1
ATOM 774 C C . GLY A 1 99 ? 13.440 -9.992 -16.471 1.00 87.81 99 GLY A C 1
ATOM 775 O O . GLY A 1 99 ? 13.977 -10.272 -17.544 1.00 87.81 99 GLY A O 1
ATOM 776 N N . CYS A 1 100 ? 14.127 -9.499 -15.437 1.00 85.94 100 CYS A N 1
ATOM 777 C CA . CYS A 1 100 ? 15.568 -9.236 -15.477 1.00 85.94 100 CYS A CA 1
ATOM 778 C C . CYS A 1 100 ? 16.376 -10.497 -15.804 1.00 85.94 100 CYS A C 1
ATOM 780 O O . CYS A 1 100 ? 17.163 -10.488 -16.746 1.00 85.94 100 CYS A O 1
ATOM 782 N N . ARG A 1 101 ? 16.122 -11.612 -15.108 1.00 84.94 101 ARG A N 1
ATOM 783 C CA . ARG A 1 101 ? 16.830 -12.890 -15.316 1.00 84.94 101 ARG A CA 1
ATOM 784 C C . ARG A 1 101 ? 16.618 -13.453 -16.719 1.00 84.94 101 ARG A C 1
ATOM 786 O O . ARG A 1 101 ? 17.543 -14.003 -17.325 1.00 84.94 101 ARG A O 1
ATOM 793 N N . LEU A 1 102 ? 15.407 -13.319 -17.261 1.00 88.38 102 LEU A N 1
ATOM 794 C CA . LEU A 1 102 ? 15.136 -13.705 -18.642 1.00 88.38 102 LEU A CA 1
ATOM 795 C C . LEU A 1 102 ? 15.956 -12.850 -19.616 1.00 88.38 102 LEU A C 1
ATOM 797 O O . LEU A 1 102 ? 16.538 -13.390 -20.555 1.00 88.38 102 LEU A O 1
ATOM 801 N N . PHE A 1 103 ? 16.035 -11.539 -19.392 1.00 88.94 103 PHE A N 1
ATOM 802 C CA . PHE A 1 103 ? 16.829 -10.643 -20.231 1.00 88.94 103 PHE A CA 1
ATOM 803 C C . PHE A 1 103 ? 18.336 -10.887 -20.098 1.00 88.94 103 PHE A C 1
ATOM 805 O O . PHE A 1 103 ? 19.011 -10.956 -21.122 1.00 88.94 103 PHE A O 1
ATOM 812 N N . ASP A 1 104 ? 18.858 -11.110 -18.890 1.00 85.00 104 ASP A N 1
ATOM 813 C CA . ASP A 1 104 ? 20.265 -11.465 -18.658 1.00 85.00 104 ASP A CA 1
ATOM 814 C C . ASP A 1 104 ? 20.641 -12.765 -19.387 1.00 85.00 104 ASP A C 1
ATOM 816 O O . ASP A 1 104 ? 21.681 -12.840 -20.040 1.00 85.00 104 ASP A O 1
ATOM 820 N N . SER A 1 105 ? 19.778 -13.787 -19.333 1.00 87.31 105 SER A N 1
ATOM 821 C CA . SER A 1 105 ? 20.029 -15.075 -19.999 1.00 87.31 105 SER A CA 1
ATOM 822 C C . SER A 1 105 ? 19.851 -15.030 -21.519 1.00 87.31 105 SER A C 1
ATOM 824 O O . SER A 1 105 ? 20.568 -15.724 -22.241 1.00 87.31 105 SER A O 1
ATOM 826 N N . THR A 1 106 ? 18.923 -14.210 -22.019 1.00 89.50 106 THR A N 1
ATOM 827 C CA . THR A 1 106 ? 18.646 -14.078 -23.460 1.00 89.50 106 THR A CA 1
ATOM 828 C C . THR A 1 106 ? 19.634 -13.128 -24.144 1.00 89.50 106 THR A C 1
ATOM 830 O O . THR A 1 106 ? 20.023 -13.354 -25.290 1.00 89.50 106 THR A O 1
ATOM 833 N N . TYR A 1 107 ? 20.076 -12.086 -23.435 1.00 87.50 107 TYR A N 1
ATOM 834 C CA . TYR A 1 107 ? 20.928 -11.008 -23.941 1.00 87.50 107 TYR A CA 1
ATOM 835 C C . TYR A 1 107 ? 22.160 -10.763 -23.035 1.00 87.50 107 TYR A C 1
ATOM 837 O O . TYR A 1 107 ? 22.373 -9.642 -22.555 1.00 87.50 107 TYR A O 1
ATOM 845 N N . PRO A 1 108 ? 23.018 -11.782 -22.814 1.00 78.19 108 PRO A N 1
ATOM 846 C CA . PRO A 1 108 ? 24.123 -11.703 -21.850 1.00 78.19 108 PRO A CA 1
ATOM 847 C C . PRO A 1 108 ? 25.208 -10.692 -22.249 1.00 78.19 108 PRO A C 1
ATOM 849 O O . PRO A 1 108 ? 25.827 -10.062 -21.396 1.00 78.19 108 PRO A O 1
ATOM 852 N N . SER A 1 109 ? 25.422 -10.491 -23.549 1.00 68.56 109 SER A N 1
ATOM 853 C CA . SER A 1 109 ? 26.547 -9.725 -24.112 1.00 68.56 109 SER A CA 1
ATOM 854 C C . SER A 1 109 ? 26.131 -8.820 -25.277 1.00 68.56 109 SER A C 1
ATOM 856 O O . SER A 1 109 ? 26.923 -8.512 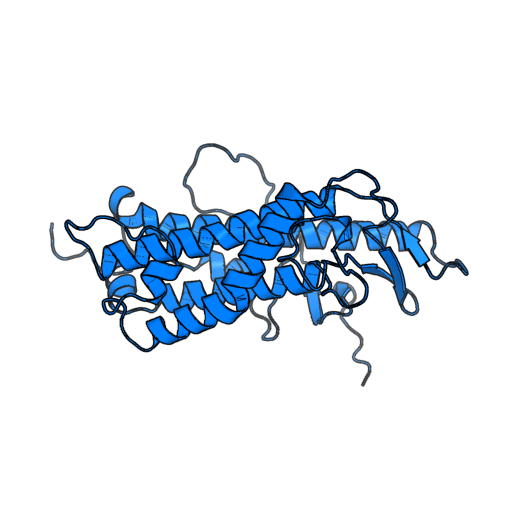-26.167 1.00 68.56 109 SER A O 1
ATOM 858 N N . SER A 1 110 ? 24.864 -8.405 -25.306 1.00 61.44 110 SER A N 1
ATOM 859 C CA . SER A 1 110 ? 24.336 -7.579 -26.388 1.00 61.44 110 SER A CA 1
ATOM 860 C C . SER A 1 110 ? 24.772 -6.117 -26.269 1.00 61.44 110 SER A C 1
ATOM 862 O O . SER A 1 110 ? 24.692 -5.539 -25.190 1.00 61.44 110 SER A O 1
ATOM 864 N N . ASN A 1 111 ? 25.058 -5.478 -27.410 1.00 72.50 111 ASN A N 1
ATOM 865 C CA . ASN A 1 111 ? 25.052 -4.011 -27.541 1.00 72.50 111 ASN A CA 1
ATOM 866 C C . ASN A 1 111 ? 23.663 -3.394 -27.268 1.00 72.50 111 ASN A C 1
ATOM 868 O O . ASN A 1 111 ? 23.531 -2.174 -27.258 1.00 72.50 111 ASN A O 1
ATOM 872 N N . SER A 1 112 ? 22.619 -4.214 -27.110 1.00 77.88 112 SER A N 1
ATOM 873 C CA . SER A 1 112 ? 21.292 -3.757 -26.714 1.00 77.88 112 SER A CA 1
ATOM 874 C C . SER A 1 112 ? 21.346 -3.204 -25.295 1.00 77.88 112 SER A C 1
ATOM 876 O O . SER A 1 112 ? 21.667 -3.926 -24.352 1.00 77.88 112 SER A O 1
ATOM 878 N N . THR A 1 113 ? 21.027 -1.923 -25.166 1.00 83.19 113 THR A N 1
ATOM 879 C CA . THR A 1 113 ? 20.924 -1.207 -23.889 1.00 83.19 113 THR A CA 1
ATOM 880 C C . THR A 1 113 ? 19.488 -1.128 -23.386 1.00 83.19 113 THR A C 1
ATOM 882 O O . THR A 1 113 ? 19.265 -0.787 -22.231 1.00 83.19 113 THR A O 1
ATOM 885 N N . GLU A 1 114 ? 18.521 -1.444 -24.250 1.00 87.25 114 GLU A N 1
ATOM 886 C CA . GLU A 1 114 ? 17.094 -1.276 -24.002 1.00 87.25 114 GLU A CA 1
ATOM 887 C C . GLU A 1 114 ? 16.296 -2.448 -24.584 1.00 87.25 114 GLU A C 1
ATOM 889 O O . GLU A 1 114 ? 16.694 -3.080 -25.570 1.00 87.25 114 GLU A O 1
ATOM 894 N N . GLY A 1 115 ? 15.141 -2.720 -23.988 1.00 87.31 115 GLY A N 1
ATOM 895 C CA . GLY A 1 115 ? 14.175 -3.689 -24.480 1.00 87.31 115 GLY A CA 1
ATOM 896 C C . GLY A 1 115 ? 12.824 -3.555 -23.790 1.00 87.31 115 GLY A C 1
ATOM 897 O O . GLY A 1 115 ? 12.584 -2.632 -23.014 1.00 87.31 115 GLY A O 1
ATOM 898 N N . ASN A 1 116 ? 11.916 -4.483 -24.082 1.00 87.50 116 ASN A N 1
ATOM 899 C CA . ASN A 1 116 ? 10.589 -4.495 -23.481 1.00 87.50 116 ASN A CA 1
ATOM 900 C C . ASN A 1 116 ? 10.170 -5.927 -23.133 1.00 87.50 116 ASN A C 1
ATOM 902 O O . ASN A 1 116 ? 10.221 -6.812 -23.988 1.00 87.50 116 ASN A O 1
ATOM 906 N N . PHE A 1 117 ? 9.767 -6.156 -21.881 1.00 85.38 117 PHE A N 1
ATOM 907 C CA . PHE A 1 117 ? 9.379 -7.485 -21.390 1.00 85.38 117 PHE A CA 1
ATOM 908 C C . PHE A 1 117 ? 7.936 -7.871 -21.759 1.00 85.38 117 PHE A C 1
ATOM 910 O O . PHE A 1 117 ? 7.601 -9.053 -21.759 1.00 85.38 117 PHE A O 1
ATOM 917 N N . ASN A 1 118 ? 7.088 -6.894 -22.107 1.00 83.81 118 ASN A N 1
ATOM 918 C CA . ASN A 1 118 ? 5.698 -7.071 -22.541 1.00 83.81 118 ASN A CA 1
ATOM 919 C C . ASN A 1 118 ? 4.893 -8.064 -21.676 1.00 83.81 118 ASN A C 1
ATOM 921 O O . ASN A 1 118 ? 4.244 -8.982 -22.185 1.00 83.81 118 ASN A O 1
ATOM 925 N N . ASN A 1 119 ? 4.950 -7.904 -20.349 1.00 85.81 119 ASN A N 1
ATOM 926 C CA . ASN A 1 119 ? 4.258 -8.789 -19.416 1.00 85.81 119 ASN A CA 1
ATOM 927 C C . ASN A 1 119 ? 3.095 -8.067 -18.709 1.00 85.81 119 ASN A C 1
ATOM 929 O O . ASN A 1 119 ? 3.303 -7.410 -17.686 1.00 85.81 119 ASN A O 1
ATOM 933 N N . PRO A 1 120 ? 1.844 -8.227 -19.185 1.00 84.44 120 PRO A N 1
ATOM 934 C CA . PRO A 1 120 ? 0.689 -7.537 -18.607 1.00 84.44 120 PRO A CA 1
ATOM 935 C C . PRO A 1 120 ? 0.383 -7.954 -17.161 1.00 84.44 120 PRO A C 1
ATOM 937 O O . PRO A 1 120 ? -0.336 -7.241 -16.464 1.00 84.44 120 PRO A O 1
ATOM 940 N N . ARG A 1 121 ? 0.940 -9.074 -16.671 1.00 87.69 121 ARG A N 1
ATOM 941 C CA . ARG A 1 121 ? 0.769 -9.500 -15.272 1.00 87.69 121 ARG A CA 1
ATOM 942 C C . ARG A 1 121 ? 1.305 -8.471 -14.285 1.00 87.69 121 ARG A C 1
ATOM 944 O O . ARG A 1 121 ? 0.735 -8.333 -13.212 1.00 87.69 121 ARG A O 1
ATOM 951 N N . VAL A 1 122 ? 2.334 -7.715 -14.670 1.00 88.56 122 VAL A N 1
ATOM 952 C CA . VAL A 1 122 ? 2.904 -6.647 -13.839 1.00 88.56 122 VAL A CA 1
ATOM 953 C C . VAL A 1 122 ? 1.835 -5.611 -13.481 1.00 88.56 122 VAL A C 1
ATOM 955 O O . VAL A 1 122 ? 1.703 -5.230 -12.322 1.00 88.56 122 VAL A O 1
ATOM 958 N N . PHE A 1 123 ? 0.994 -5.230 -14.443 1.00 86.81 123 PHE A N 1
ATOM 959 C CA . PHE A 1 123 ? -0.101 -4.282 -14.225 1.00 86.81 123 PHE A CA 1
ATOM 960 C C . PHE A 1 123 ? -1.238 -4.861 -13.392 1.00 86.81 123 PHE A C 1
ATOM 962 O O . PHE A 1 123 ? -1.799 -4.152 -12.559 1.00 86.81 123 PHE A O 1
ATOM 969 N N . TYR A 1 124 ? -1.560 -6.143 -13.577 1.00 88.81 124 TYR A N 1
ATOM 970 C CA . TYR A 1 124 ? -2.555 -6.809 -12.737 1.00 88.81 124 TYR A CA 1
ATOM 971 C C . TYR A 1 124 ? -2.128 -6.847 -11.270 1.00 88.81 124 TYR A C 1
ATOM 973 O O . TYR A 1 124 ? -2.952 -6.584 -10.398 1.00 88.81 124 TYR A O 1
ATOM 981 N N . GLU A 1 125 ? -0.849 -7.113 -10.996 1.00 91.31 125 GLU A N 1
ATOM 982 C CA . GLU A 1 125 ? -0.326 -7.070 -9.629 1.00 91.31 125 GLU A CA 1
ATOM 983 C C . GLU A 1 125 ? -0.312 -5.643 -9.067 1.00 91.31 125 GLU A C 1
ATOM 985 O O . GLU A 1 125 ? -0.674 -5.451 -7.908 1.00 91.31 125 GLU A O 1
ATOM 990 N N . ILE A 1 126 ? 0.006 -4.626 -9.881 1.00 92.38 126 ILE A N 1
ATOM 991 C CA . ILE A 1 126 ? -0.102 -3.217 -9.470 1.00 92.38 126 ILE A CA 1
ATOM 992 C C . ILE A 1 126 ? -1.556 -2.868 -9.105 1.00 92.38 126 ILE A C 1
ATOM 994 O O . ILE A 1 126 ? -1.797 -2.361 -8.011 1.00 92.38 126 ILE A O 1
ATOM 998 N N . ASP A 1 127 ? -2.545 -3.163 -9.957 1.00 92.62 127 ASP A N 1
ATOM 999 C CA . ASP A 1 127 ? -3.962 -2.887 -9.655 1.00 92.62 127 ASP A CA 1
ATOM 1000 C C . ASP A 1 127 ? -4.428 -3.620 -8.388 1.00 92.62 127 ASP A C 1
ATOM 1002 O O . ASP A 1 127 ? -5.044 -3.028 -7.494 1.00 92.62 127 ASP A O 1
ATOM 1006 N N . ALA A 1 128 ? -4.086 -4.905 -8.271 1.00 93.44 128 ALA A N 1
ATOM 1007 C CA . ALA A 1 128 ? -4.461 -5.724 -7.127 1.00 93.44 128 ALA A CA 1
ATOM 1008 C C . ALA A 1 128 ? -3.828 -5.220 -5.818 1.00 93.44 128 ALA A C 1
ATOM 1010 O O . ALA A 1 128 ? -4.506 -5.169 -4.779 1.00 93.44 128 ALA A O 1
ATOM 1011 N N . LEU A 1 129 ? -2.570 -4.771 -5.868 1.00 95.44 129 LEU A N 1
ATOM 1012 C CA . LEU A 1 129 ? -1.882 -4.124 -4.754 1.00 95.44 129 LEU A CA 1
ATOM 1013 C C . LEU A 1 129 ? -2.572 -2.821 -4.368 1.00 95.44 129 LEU A C 1
ATOM 1015 O O . LEU A 1 129 ? -2.956 -2.671 -3.210 1.00 95.44 129 LEU A O 1
ATOM 1019 N N . LEU A 1 130 ? -2.781 -1.897 -5.311 1.00 95.94 130 LEU A N 1
ATOM 1020 C CA . LEU A 1 130 ? -3.407 -0.597 -5.037 1.00 95.94 130 LEU A CA 1
ATOM 1021 C C . LEU A 1 130 ? -4.833 -0.770 -4.488 1.00 95.94 130 LEU A C 1
ATOM 1023 O O . LEU A 1 130 ? -5.254 -0.074 -3.558 1.00 95.94 130 LEU A O 1
ATOM 1027 N N . GLY A 1 131 ? -5.575 -1.742 -5.022 1.00 96.12 131 GLY A N 1
ATOM 1028 C CA . GLY A 1 131 ? -6.892 -2.130 -4.533 1.00 96.12 131 GLY A CA 1
ATOM 1029 C C . GLY A 1 131 ? -6.863 -2.650 -3.094 1.00 96.12 131 GLY A C 1
ATOM 1030 O O . GLY A 1 131 ? -7.696 -2.239 -2.280 1.00 96.12 131 GLY A O 1
ATOM 1031 N N . SER A 1 132 ? -5.908 -3.519 -2.764 1.00 95.44 132 SER A N 1
ATOM 1032 C CA . SER A 1 132 ? -5.735 -4.073 -1.413 1.00 95.44 132 SER A CA 1
ATOM 1033 C C . SER A 1 132 ? -5.256 -3.015 -0.417 1.00 95.44 132 SER A C 1
ATOM 1035 O O . SER A 1 132 ? -5.848 -2.876 0.654 1.00 95.44 132 SER A O 1
ATOM 1037 N N . ALA A 1 133 ? -4.293 -2.183 -0.813 1.00 97.31 133 ALA A N 1
ATOM 1038 C CA . ALA A 1 133 ? -3.769 -1.067 -0.033 1.00 97.31 133 ALA A CA 1
ATOM 1039 C C . ALA A 1 133 ? -4.880 -0.075 0.337 1.00 97.31 133 ALA A C 1
ATOM 1041 O O . ALA A 1 133 ? -5.033 0.315 1.494 1.00 97.31 133 ALA A O 1
ATOM 1042 N N . LYS A 1 134 ? -5.750 0.273 -0.620 1.00 97.12 134 LYS A N 1
ATOM 1043 C CA . LYS A 1 134 ? -6.912 1.130 -0.347 1.00 97.12 134 LYS A CA 1
ATOM 1044 C C . LYS A 1 134 ? -7.871 0.489 0.661 1.00 97.12 134 LYS A C 1
ATOM 1046 O O . LYS A 1 134 ? -8.432 1.184 1.509 1.00 97.12 134 LYS A O 1
ATOM 1051 N N . ARG A 1 135 ? -8.067 -0.834 0.596 1.00 96.38 135 ARG A N 1
ATOM 1052 C CA . ARG A 1 135 ? -8.905 -1.557 1.567 1.00 96.38 135 ARG A CA 1
ATOM 1053 C C . ARG A 1 135 ? -8.316 -1.533 2.977 1.00 96.38 135 ARG A C 1
ATOM 1055 O O . ARG A 1 135 ? -9.104 -1.550 3.916 1.00 96.38 135 ARG A O 1
ATOM 1062 N N . VAL A 1 136 ? -6.993 -1.417 3.144 1.00 97.19 136 VAL A N 1
ATOM 1063 C CA . VAL A 1 136 ? -6.374 -1.218 4.469 1.00 97.19 136 VAL A CA 1
ATOM 1064 C C . VAL A 1 136 ? -6.936 0.040 5.133 1.00 97.19 136 VAL A C 1
ATOM 1066 O O . VAL A 1 136 ? -7.482 -0.063 6.228 1.00 97.19 136 VAL A O 1
ATOM 1069 N N . TYR A 1 137 ? -6.931 1.196 4.457 1.00 97.69 137 TYR A N 1
ATOM 1070 C CA . TYR A 1 137 ? -7.545 2.427 4.986 1.00 97.69 137 TYR A CA 1
ATOM 1071 C C . TYR A 1 137 ? -9.031 2.248 5.331 1.00 97.69 137 TYR A C 1
ATOM 1073 O O . TYR A 1 137 ? -9.496 2.675 6.391 1.00 97.69 137 TYR A O 1
ATOM 1081 N N . GLU A 1 138 ? -9.792 1.584 4.460 1.00 95.81 138 GLU A N 1
ATOM 1082 C CA . GLU A 1 138 ? -11.215 1.333 4.704 1.00 95.81 138 GLU A CA 1
ATOM 1083 C C . GLU A 1 138 ? -11.464 0.426 5.917 1.00 95.81 138 GLU A C 1
ATOM 1085 O O . GLU A 1 138 ? -12.471 0.611 6.609 1.00 95.81 138 GLU A O 1
ATOM 1090 N N . SER A 1 139 ? -10.562 -0.520 6.188 1.00 95.50 139 SER A N 1
ATOM 1091 C CA . SER A 1 139 ? -10.583 -1.386 7.370 1.00 95.50 139 SER A CA 1
ATOM 1092 C C . SER A 1 139 ? -10.130 -0.646 8.631 1.00 95.50 139 SER A C 1
ATOM 1094 O O . SER A 1 139 ? -10.812 -0.740 9.650 1.00 95.50 139 SER A O 1
ATOM 1096 N N . ILE A 1 140 ? -9.078 0.179 8.555 1.00 96.44 140 ILE A N 1
ATOM 1097 C CA . ILE A 1 140 ? -8.619 1.046 9.656 1.00 96.44 140 ILE A CA 1
ATOM 1098 C C . ILE A 1 140 ? -9.773 1.923 10.149 1.00 96.44 140 ILE A C 1
ATOM 1100 O O . ILE A 1 140 ? -10.054 1.979 11.345 1.00 96.44 140 ILE A O 1
ATOM 1104 N N . ARG A 1 141 ? -10.526 2.534 9.226 1.00 95.94 141 ARG A N 1
ATOM 1105 C CA . ARG A 1 141 ? -11.735 3.302 9.556 1.00 95.94 141 ARG A CA 1
ATOM 1106 C C . ARG A 1 141 ? -12.741 2.490 10.379 1.00 95.94 141 ARG A C 1
ATOM 1108 O O . ARG A 1 141 ? -13.340 3.042 11.298 1.00 95.94 141 ARG A O 1
ATOM 1115 N N . LYS A 1 142 ? -12.975 1.213 10.043 1.00 94.38 142 LYS A N 1
ATOM 1116 C CA . LYS A 1 142 ? -13.933 0.364 10.776 1.00 94.38 142 LYS A CA 1
ATOM 1117 C C . LYS A 1 142 ? -13.460 0.114 12.207 1.00 94.38 142 LYS A C 1
ATOM 1119 O O . LYS A 1 142 ? -14.270 0.228 13.122 1.00 94.38 142 LYS A O 1
ATOM 1124 N N . VAL A 1 143 ? -12.171 -0.188 12.384 1.00 94.31 143 VAL A N 1
ATOM 1125 C CA . VAL A 1 143 ? -11.553 -0.396 13.705 1.00 94.31 143 VAL A CA 1
ATOM 1126 C C . VAL A 1 143 ? -11.666 0.872 14.545 1.00 94.31 143 VAL A C 1
ATOM 1128 O O . VAL A 1 143 ? -12.150 0.833 15.670 1.00 94.31 143 VAL A O 1
ATOM 1131 N N . LEU A 1 144 ? -11.305 2.022 13.978 1.00 95.31 144 LEU A N 1
ATOM 1132 C CA . LEU A 1 144 ? -11.385 3.299 14.682 1.00 95.31 144 LEU A CA 1
ATOM 1133 C C . LEU A 1 144 ? -12.820 3.648 15.085 1.00 95.31 144 LEU A C 1
ATOM 1135 O O . LEU A 1 144 ? -13.052 4.063 16.216 1.00 95.31 144 LEU A O 1
ATOM 1139 N N . TRP A 1 145 ? -13.794 3.430 14.199 1.00 95.25 145 TRP A N 1
ATOM 1140 C CA . TRP A 1 145 ? -15.201 3.651 14.528 1.00 95.25 145 TRP A CA 1
ATOM 1141 C C . TRP A 1 145 ? -15.652 2.759 15.687 1.00 95.25 145 TRP A C 1
ATOM 1143 O O . TRP A 1 145 ? -16.271 3.247 16.628 1.00 95.25 145 TRP A O 1
ATOM 1153 N N . LYS A 1 146 ? -15.311 1.467 15.631 1.00 93.69 146 LYS A N 1
ATOM 1154 C CA . LYS A 1 146 ? -15.672 0.469 16.645 1.00 93.69 146 LYS A CA 1
ATOM 1155 C C . LYS A 1 146 ? -15.177 0.862 18.038 1.00 93.69 146 LYS A C 1
ATOM 1157 O O . LYS A 1 146 ? -15.919 0.692 18.999 1.00 93.69 146 LYS A O 1
ATOM 1162 N N . HIS A 1 147 ? -13.958 1.393 18.132 1.00 93.44 147 HIS A N 1
ATOM 1163 C CA . HIS A 1 147 ? -13.309 1.687 19.415 1.00 93.44 147 HIS A CA 1
ATOM 1164 C C . HIS A 1 147 ? -13.536 3.103 19.938 1.00 93.44 147 HIS A C 1
ATOM 1166 O O . HIS A 1 147 ? -13.578 3.290 21.149 1.00 93.44 147 HIS A O 1
ATOM 1172 N N . TYR A 1 148 ? -13.692 4.093 19.059 1.00 94.31 148 TYR A N 1
ATOM 1173 C CA . TYR A 1 148 ? -13.736 5.504 19.463 1.00 94.31 148 TYR A CA 1
ATOM 1174 C C . TYR A 1 148 ? -15.083 6.182 19.251 1.00 94.31 148 TYR A C 1
ATOM 1176 O O . TYR A 1 148 ? -15.411 7.115 19.976 1.00 94.31 148 TYR A O 1
ATOM 1184 N N . ALA A 1 149 ? -15.878 5.718 18.289 1.00 93.25 149 ALA A N 1
ATOM 1185 C CA . ALA A 1 149 ? -17.172 6.316 17.979 1.00 93.25 149 ALA A CA 1
ATOM 1186 C C . ALA A 1 149 ? -18.304 5.282 17.815 1.00 93.25 149 ALA A C 1
ATOM 1188 O O . ALA A 1 149 ? -19.106 5.409 16.877 1.00 93.25 149 ALA A O 1
ATOM 1189 N N . PRO A 1 150 ? -18.422 4.259 18.693 1.00 86.12 150 PRO A N 1
ATOM 1190 C CA . PRO A 1 150 ? -19.555 3.350 18.633 1.00 86.12 150 PRO A CA 1
ATOM 1191 C C . PRO A 1 150 ? -20.820 4.139 18.979 1.00 86.12 150 PRO A C 1
ATOM 1193 O O . PRO A 1 150 ? -21.001 4.614 20.098 1.00 86.12 150 PRO A O 1
ATOM 1196 N N . GLY A 1 151 ? -21.704 4.329 18.003 1.00 82.69 151 GLY A N 1
ATOM 1197 C CA . GLY A 1 151 ? -22.860 5.195 18.198 1.00 82.69 151 GLY A CA 1
ATOM 1198 C C . GLY A 1 151 ? -23.980 4.996 17.181 1.00 82.69 151 GLY A C 1
ATOM 1199 O O . GLY A 1 151 ? -23.790 4.359 16.140 1.00 82.69 151 GLY A O 1
ATOM 1200 N N . PRO A 1 152 ? -25.163 5.578 17.456 1.00 79.62 152 PRO A N 1
ATOM 1201 C CA . PRO A 1 152 ? -26.365 5.407 16.639 1.00 79.62 152 PRO A CA 1
ATOM 1202 C C . PRO A 1 152 ? -26.248 6.050 15.251 1.00 79.62 152 PRO A C 1
ATOM 1204 O O . PRO A 1 152 ? -27.021 5.724 14.356 1.00 79.62 152 PRO A O 1
ATOM 1207 N N . GLN A 1 153 ? -25.272 6.942 15.052 1.00 78.38 153 GLN A N 1
ATOM 1208 C CA . GLN A 1 153 ? -25.020 7.612 13.772 1.00 78.38 153 GLN A CA 1
ATOM 1209 C C . GLN A 1 153 ? -24.457 6.669 12.689 1.00 78.38 153 GLN A C 1
ATOM 1211 O O . GLN A 1 153 ? -24.326 7.068 11.531 1.00 78.38 153 GLN A O 1
ATOM 1216 N N . GLY A 1 154 ? -24.180 5.408 13.040 1.00 85.38 154 GLY A N 1
ATOM 1217 C CA . GLY A 1 154 ? -23.662 4.396 12.128 1.00 85.38 154 GLY A CA 1
ATOM 1218 C C . GLY A 1 154 ? -22.173 4.574 11.824 1.00 85.38 154 GLY A C 1
ATOM 1219 O O . GLY A 1 154 ? -21.518 5.498 12.302 1.00 85.38 154 GLY A O 1
ATOM 1220 N N . ARG A 1 155 ? -21.624 3.646 11.031 1.00 92.00 155 ARG A N 1
ATOM 1221 C CA . ARG A 1 155 ? -20.204 3.642 10.640 1.00 92.00 155 ARG A CA 1
ATOM 1222 C C . ARG A 1 155 ? -19.871 4.871 9.792 1.00 92.00 155 ARG A C 1
ATOM 1224 O O . ARG A 1 155 ? -20.659 5.262 8.928 1.00 92.00 155 ARG A O 1
ATOM 1231 N N . TRP A 1 156 ? -18.672 5.435 9.965 1.00 94.00 156 TRP A N 1
ATOM 1232 C CA . TRP A 1 156 ? -18.179 6.483 9.064 1.00 94.00 156 TRP A CA 1
ATOM 1233 C C . TRP A 1 156 ? -18.200 5.994 7.619 1.00 94.00 156 TRP A C 1
ATOM 1235 O O . TRP A 1 156 ? -17.843 4.851 7.359 1.00 94.00 156 TRP A O 1
ATOM 1245 N N . LYS A 1 157 ? -18.592 6.848 6.664 1.00 92.50 157 LYS A N 1
ATOM 1246 C CA . LYS A 1 157 ? -18.791 6.466 5.249 1.00 92.50 157 LYS A CA 1
ATOM 1247 C C . LYS A 1 157 ? -17.515 6.400 4.409 1.00 92.50 157 LYS A C 1
ATOM 1249 O O . LYS A 1 157 ? -17.530 5.746 3.371 1.00 92.50 157 LYS A O 1
ATOM 1254 N N . SER A 1 158 ? -16.418 6.991 4.875 1.00 94.31 158 SER A N 1
ATOM 1255 C CA . SER A 1 158 ? -15.100 6.922 4.231 1.00 94.31 158 SER A CA 1
ATOM 1256 C C . SER A 1 158 ? -13.985 7.184 5.238 1.00 94.31 158 SER A C 1
ATOM 1258 O O . SER A 1 158 ? -14.243 7.706 6.326 1.00 94.31 158 SER A O 1
ATOM 1260 N N . ILE A 1 159 ? -12.747 6.836 4.884 1.00 94.81 159 ILE A N 1
ATOM 1261 C CA . ILE A 1 159 ? -11.573 7.163 5.703 1.00 94.81 159 ILE A CA 1
ATOM 1262 C C . ILE A 1 159 ? -11.396 8.679 5.880 1.00 94.81 159 ILE A C 1
ATOM 1264 O O . ILE A 1 159 ? -11.113 9.120 6.988 1.00 94.81 159 ILE A O 1
ATOM 1268 N N . ARG A 1 160 ? -11.708 9.494 4.859 1.00 94.56 160 ARG A N 1
ATOM 1269 C CA . ARG A 1 160 ? -11.714 10.966 4.970 1.00 94.56 160 ARG A CA 1
ATOM 1270 C C . ARG A 1 160 ? -12.609 11.452 6.118 1.00 94.56 160 ARG A C 1
ATOM 1272 O O . ARG A 1 160 ? -12.228 12.344 6.863 1.00 94.56 160 ARG A O 1
ATOM 1279 N N . LYS A 1 161 ? -13.770 10.815 6.324 1.00 94.62 161 LYS A N 1
ATOM 1280 C CA . LYS A 1 161 ? -14.651 11.140 7.458 1.00 94.62 161 LYS A CA 1
ATOM 1281 C C . LYS A 1 161 ? -14.084 10.717 8.811 1.00 94.62 161 LYS A C 1
ATOM 1283 O O . LYS A 1 161 ? -14.347 11.401 9.791 1.00 94.62 161 LYS A O 1
ATOM 1288 N N . ALA A 1 162 ? -13.312 9.633 8.869 1.00 94.50 162 ALA A N 1
ATOM 1289 C CA . ALA A 1 162 ? -12.603 9.265 10.093 1.00 94.50 162 ALA A CA 1
ATOM 1290 C C . ALA A 1 162 ? -11.498 10.274 10.422 1.00 94.50 162 ALA A C 1
ATOM 1292 O O . ALA A 1 162 ? -11.431 10.741 11.547 1.00 94.50 162 ALA A O 1
ATOM 1293 N N . VAL A 1 163 ? -10.694 10.675 9.435 1.00 94.06 163 VAL A N 1
ATOM 1294 C CA . VAL A 1 163 ? -9.608 11.668 9.579 1.00 94.06 163 VAL A CA 1
ATOM 1295 C C . VAL A 1 163 ? -10.099 13.031 10.101 1.00 94.06 163 VAL A C 1
ATOM 1297 O O . VAL A 1 163 ? -9.380 13.756 10.797 1.00 94.06 163 VAL A O 1
ATOM 1300 N N . GLU A 1 164 ? -11.333 13.398 9.759 1.00 93.94 164 GLU A N 1
ATOM 1301 C CA . GLU A 1 164 ? -12.004 14.614 10.235 1.00 93.94 164 GLU A CA 1
ATOM 1302 C C . GLU A 1 164 ? -12.617 14.456 11.640 1.00 93.94 164 GLU A C 1
ATOM 1304 O O . GLU A 1 164 ? -13.011 15.456 12.241 1.00 93.94 164 GLU A O 1
ATOM 1309 N N . SER A 1 165 ? -12.722 13.232 12.169 1.00 94.38 165 SER A N 1
ATOM 1310 C CA . SER A 1 165 ? -13.462 12.969 13.403 1.00 94.38 165 SER A CA 1
ATOM 1311 C C . SER A 1 165 ? -12.724 13.477 14.647 1.00 94.38 165 SER A C 1
ATOM 1313 O O . SER A 1 165 ? -11.549 13.145 14.846 1.00 94.38 165 SER A O 1
ATOM 1315 N N . PRO A 1 166 ? -13.403 14.225 15.540 1.00 94.69 166 PRO A N 1
ATOM 1316 C CA . PRO A 1 166 ? -12.829 14.616 16.816 1.00 94.69 166 PRO A CA 1
ATOM 1317 C C . PRO A 1 166 ? -12.657 13.440 17.789 1.00 94.69 166 PRO A C 1
ATOM 1319 O O . PRO A 1 166 ? -11.873 13.571 18.725 1.00 94.69 166 PRO A O 1
ATOM 1322 N N . ASP A 1 167 ? -13.346 12.317 17.555 1.00 94.81 167 ASP A N 1
ATOM 1323 C CA . ASP A 1 167 ? -13.393 11.165 18.466 1.00 94.81 167 ASP A CA 1
ATOM 1324 C C . ASP A 1 167 ? -12.079 10.368 18.498 1.00 94.81 167 ASP A C 1
ATOM 1326 O O . ASP A 1 167 ? -11.794 9.662 19.463 1.00 94.81 167 ASP A O 1
ATOM 1330 N N . ILE A 1 168 ? -11.267 10.469 17.440 1.00 95.50 168 ILE A N 1
ATOM 1331 C CA . ILE A 1 168 ? -9.965 9.800 17.372 1.00 95.50 168 ILE A CA 1
ATOM 1332 C C . ILE A 1 168 ? -8.954 10.602 18.206 1.00 95.50 168 ILE A C 1
ATOM 1334 O O . ILE A 1 168 ? -8.796 11.806 17.966 1.00 95.50 168 ILE A O 1
ATOM 1338 N N . PRO A 1 169 ? -8.240 9.963 19.151 1.00 95.38 169 PRO A N 1
ATOM 1339 C CA . PRO A 1 169 ? -7.283 10.650 20.005 1.00 95.38 169 PRO A CA 1
ATOM 1340 C C . PRO A 1 169 ? -6.052 11.147 19.233 1.00 95.38 169 PRO A C 1
ATOM 1342 O O . PRO A 1 169 ? -5.599 10.543 18.257 1.00 95.38 169 PRO A O 1
ATOM 1345 N N . GLU A 1 170 ? -5.474 12.245 19.717 1.00 95.00 170 GLU A N 1
ATOM 1346 C CA . GLU A 1 170 ? -4.111 12.645 19.353 1.00 95.00 170 GLU A CA 1
ATOM 1347 C C . GLU A 1 170 ? -3.085 11.770 20.098 1.00 95.00 170 GLU A C 1
ATOM 1349 O O . GLU A 1 170 ? -3.372 11.328 21.216 1.00 95.00 170 GLU A O 1
ATOM 1354 N N . PRO A 1 171 ? -1.888 11.521 19.530 1.00 95.44 171 PRO A N 1
ATOM 1355 C CA . PRO A 1 171 ? -1.356 12.065 18.267 1.00 95.44 171 PRO A CA 1
ATOM 1356 C C . PRO A 1 171 ? -1.817 11.325 16.996 1.00 95.44 171 PRO A C 1
ATOM 1358 O O . PRO A 1 171 ? -1.593 11.798 15.883 1.00 95.44 171 PRO A O 1
ATOM 1361 N N . PHE A 1 172 ? -2.484 10.179 17.143 1.00 96.62 172 PHE A N 1
ATOM 1362 C CA . PHE A 1 172 ? -2.775 9.288 16.020 1.00 96.62 172 PHE A CA 1
ATOM 1363 C C . PHE A 1 172 ? -3.703 9.895 14.971 1.00 96.62 172 PHE A C 1
ATOM 1365 O O . PHE A 1 172 ? -3.558 9.628 13.781 1.00 96.62 172 PHE A O 1
ATOM 1372 N N . ARG A 1 173 ? -4.654 10.744 15.370 1.00 96.12 173 ARG A N 1
ATOM 1373 C CA . ARG A 1 173 ? -5.501 11.456 14.404 1.00 96.12 173 ARG A CA 1
ATOM 1374 C C . ARG A 1 173 ? -4.675 12.313 13.439 1.00 96.12 173 ARG A C 1
ATOM 1376 O O . ARG A 1 173 ? -4.963 12.310 12.241 1.00 96.12 173 ARG A O 1
ATOM 1383 N N . SER A 1 174 ? -3.665 13.026 13.939 1.00 96.25 174 SER A N 1
ATOM 1384 C CA . SER A 1 174 ? -2.758 13.820 13.103 1.00 96.25 174 SER A CA 1
ATOM 1385 C C . SER A 1 174 ? -1.923 12.936 12.176 1.00 96.25 174 SER A C 1
ATOM 1387 O O . SER A 1 174 ? -1.803 13.243 10.991 1.00 96.25 174 SER A O 1
ATOM 1389 N N . GLU A 1 175 ? -1.415 11.811 12.682 1.00 96.69 175 GLU A N 1
ATOM 1390 C CA . GLU A 1 175 ? -0.677 10.819 11.885 1.00 96.69 175 GLU A CA 1
ATOM 1391 C C . GLU A 1 175 ? -1.552 10.227 10.773 1.00 96.69 175 GLU A C 1
ATOM 1393 O O . GLU A 1 175 ? -1.143 10.179 9.614 1.00 96.69 175 GLU A O 1
ATOM 1398 N N . LEU A 1 176 ? -2.795 9.852 11.089 1.00 97.25 176 LEU A N 1
ATOM 1399 C CA . LEU A 1 176 ? -3.757 9.321 10.125 1.00 97.25 176 LEU A CA 1
ATOM 1400 C C . LEU A 1 176 ? -4.122 10.351 9.050 1.00 97.25 176 LEU A C 1
ATOM 1402 O O . LEU A 1 176 ? -4.280 9.987 7.885 1.00 97.25 176 LEU A O 1
ATOM 1406 N N . ARG A 1 177 ? -4.243 11.631 9.426 1.00 97.69 177 ARG A N 1
ATOM 1407 C CA . ARG A 1 177 ? -4.467 12.727 8.476 1.00 97.69 177 ARG A CA 1
ATOM 1408 C C . ARG A 1 177 ? -3.294 12.880 7.524 1.00 97.69 177 ARG A C 1
ATOM 1410 O O . ARG A 1 177 ? -3.490 12.802 6.319 1.00 97.69 177 ARG A O 1
ATOM 1417 N N . LEU A 1 178 ? -2.086 13.022 8.067 1.00 97.31 178 LEU A N 1
ATOM 1418 C CA . LEU A 1 178 ? -0.868 13.154 7.272 1.00 97.31 178 LEU A CA 1
ATOM 1419 C C . LEU A 1 178 ? -0.691 11.961 6.325 1.00 97.31 178 LEU A C 1
ATOM 1421 O O . LEU A 1 178 ? -0.381 12.134 5.150 1.00 97.31 178 LEU A O 1
ATOM 1425 N N . SER A 1 179 ? -0.942 10.758 6.834 1.00 97.88 179 SER A N 1
ATOM 1426 C CA . SER A 1 179 ? -0.939 9.503 6.089 1.00 97.88 179 SER A CA 1
ATOM 1427 C C . SER A 1 179 ? -1.913 9.528 4.903 1.00 97.88 179 SER A C 1
ATOM 1429 O O . SER A 1 179 ? -1.520 9.244 3.768 1.00 97.88 179 SER A O 1
ATOM 1431 N N . TRP A 1 180 ? -3.167 9.930 5.136 1.00 97.62 180 TRP A N 1
ATOM 1432 C CA . TRP A 1 180 ? -4.176 10.034 4.084 1.00 97.62 180 TRP A CA 1
ATOM 1433 C C . TRP A 1 180 ? -3.817 11.093 3.035 1.00 97.62 180 TRP A C 1
ATOM 1435 O O . TRP A 1 180 ? -3.854 10.791 1.844 1.00 97.62 180 TRP A O 1
ATOM 1445 N N . ASP A 1 181 ? -3.421 12.288 3.470 1.00 96.62 181 ASP A N 1
ATOM 1446 C CA . ASP A 1 181 ? -3.100 13.413 2.586 1.00 96.62 181 ASP A CA 1
ATOM 1447 C C . ASP A 1 181 ? -1.846 13.130 1.737 1.00 96.62 181 ASP A C 1
ATOM 1449 O O . ASP A 1 181 ? -1.782 13.499 0.568 1.00 96.62 181 ASP A O 1
ATOM 1453 N N . THR A 1 182 ? -0.857 12.429 2.302 1.00 96.06 182 THR A N 1
ATOM 1454 C CA . THR A 1 182 ? 0.407 12.116 1.611 1.00 96.06 182 THR A CA 1
ATOM 1455 C C . THR A 1 182 ? 0.268 10.915 0.677 1.00 96.06 182 THR A C 1
ATOM 1457 O O . THR A 1 182 ? 0.720 10.949 -0.469 1.00 96.06 182 THR A O 1
ATOM 1460 N N . TYR A 1 183 ? -0.355 9.837 1.157 1.00 97.00 183 TYR A N 1
ATOM 1461 C CA . TYR A 1 183 ? -0.370 8.550 0.463 1.00 97.00 183 TYR A CA 1
ATOM 1462 C C . TYR A 1 183 ? -1.765 8.148 -0.004 1.00 97.00 183 TYR A C 1
ATOM 1464 O O . TYR A 1 183 ? -1.918 7.666 -1.123 1.00 97.00 183 TYR A O 1
ATOM 1472 N N . GLY A 1 184 ? -2.781 8.322 0.841 1.00 96.56 184 GLY A N 1
ATOM 1473 C CA . GLY A 1 184 ? -4.135 7.815 0.611 1.00 96.56 184 GLY A CA 1
ATOM 1474 C C . GLY A 1 184 ? -4.862 8.435 -0.585 1.00 96.56 184 GLY A C 1
ATOM 1475 O O . GLY A 1 184 ? -5.494 7.706 -1.354 1.00 96.56 184 GLY A O 1
ATOM 1476 N N . GLU A 1 185 ? -4.755 9.752 -0.779 1.00 95.94 185 GLU A N 1
ATOM 1477 C CA . GLU A 1 185 ? -5.375 10.438 -1.923 1.00 95.94 185 GLU A CA 1
ATOM 1478 C C . GLU A 1 185 ? -4.732 10.010 -3.242 1.00 95.94 185 GLU A C 1
ATOM 1480 O O . GLU A 1 185 ? -5.413 9.499 -4.133 1.00 95.94 185 GLU A O 1
ATOM 1485 N N . THR A 1 186 ? -3.404 10.102 -3.311 1.00 95.62 186 THR A N 1
ATOM 1486 C CA . THR A 1 186 ? -2.613 9.680 -4.470 1.00 95.62 186 THR A CA 1
ATOM 1487 C C . THR A 1 186 ? -2.825 8.196 -4.799 1.00 95.62 186 THR A C 1
ATOM 1489 O O . THR A 1 186 ? -2.985 7.837 -5.963 1.00 95.62 186 THR A O 1
ATOM 1492 N N . LEU A 1 187 ? -2.909 7.326 -3.786 1.00 96.31 187 LEU A N 1
ATOM 1493 C CA . LEU A 1 187 ? -3.238 5.904 -3.937 1.00 96.31 187 LEU A CA 1
ATOM 1494 C C . LEU A 1 187 ? -4.615 5.701 -4.577 1.00 96.31 187 LEU A C 1
ATOM 1496 O O . LEU A 1 187 ? -4.780 4.853 -5.458 1.00 96.31 187 LEU A O 1
ATOM 1500 N N . ALA A 1 188 ? -5.623 6.456 -4.133 1.00 95.06 188 ALA A N 1
ATOM 1501 C CA . ALA A 1 188 ? -6.964 6.373 -4.695 1.00 95.06 188 ALA A CA 1
ATOM 1502 C C . ALA A 1 188 ? -6.990 6.830 -6.161 1.00 95.06 188 ALA A C 1
ATOM 1504 O O . ALA A 1 188 ? -7.669 6.192 -6.972 1.00 95.06 188 ALA A O 1
ATOM 1505 N N . ASP A 1 189 ? -6.234 7.876 -6.495 1.00 94.06 189 ASP A N 1
ATOM 1506 C CA . ASP A 1 189 ? -6.085 8.369 -7.862 1.00 94.06 189 ASP A CA 1
ATOM 1507 C C . ASP A 1 189 ? -5.376 7.346 -8.753 1.00 94.06 189 ASP A C 1
ATOM 1509 O O . ASP A 1 189 ? -5.919 6.990 -9.798 1.00 94.06 189 ASP A O 1
ATOM 1513 N N . TYR A 1 190 ? -4.244 6.777 -8.324 1.00 93.06 190 TYR A N 1
ATOM 1514 C CA . TYR A 1 190 ? -3.554 5.727 -9.083 1.00 93.06 190 TYR A CA 1
ATOM 1515 C C . TYR A 1 190 ? -4.419 4.491 -9.287 1.00 93.06 190 TYR A C 1
ATOM 1517 O O . TYR A 1 190 ? -4.492 3.972 -10.397 1.00 93.06 190 TYR A O 1
ATOM 1525 N N . ARG A 1 191 ? -5.138 4.038 -8.255 1.00 92.25 191 ARG A N 1
ATOM 1526 C CA . ARG A 1 191 ? -6.063 2.909 -8.398 1.00 92.25 191 ARG A CA 1
ATOM 1527 C C . ARG A 1 191 ? -7.131 3.205 -9.446 1.00 92.25 191 ARG A C 1
ATOM 1529 O O . ARG A 1 191 ? -7.491 2.329 -10.221 1.00 92.25 191 ARG A O 1
ATOM 1536 N N . ASN A 1 192 ? -7.685 4.416 -9.456 1.00 89.25 192 ASN A N 1
ATOM 1537 C CA . ASN A 1 192 ? -8.691 4.785 -10.450 1.00 89.25 192 ASN A CA 1
ATOM 1538 C C . ASN A 1 192 ? -8.077 4.909 -11.851 1.00 89.25 192 ASN A C 1
ATOM 1540 O O . ASN A 1 192 ? -8.702 4.474 -12.813 1.00 89.25 192 ASN A O 1
ATOM 1544 N N . CYS A 1 193 ? -6.868 5.462 -11.956 1.00 87.62 193 CYS A N 1
ATOM 1545 C CA . CYS A 1 193 ? -6.082 5.533 -13.184 1.00 87.62 193 CYS A CA 1
ATOM 1546 C C . CYS A 1 193 ? -5.891 4.139 -13.796 1.00 87.62 193 CYS A C 1
ATOM 1548 O O . CYS A 1 193 ? -6.345 3.888 -14.912 1.00 87.62 193 CYS A O 1
ATOM 1550 N N . VAL A 1 194 ? -5.299 3.218 -13.033 1.00 85.38 194 VAL A N 1
ATOM 1551 C CA . VAL A 1 194 ? -4.999 1.851 -13.477 1.00 85.38 194 VAL A CA 1
ATOM 1552 C C . VAL A 1 194 ? -6.285 1.083 -13.803 1.00 85.38 194 VAL A C 1
ATOM 1554 O O . VAL A 1 194 ? -6.391 0.493 -14.873 1.00 85.38 194 VAL A O 1
ATOM 1557 N N . ALA A 1 195 ? -7.311 1.154 -12.947 1.00 84.06 195 ALA A N 1
ATOM 1558 C CA . ALA A 1 195 ? -8.542 0.384 -13.140 1.00 84.06 195 ALA A CA 1
ATOM 1559 C C . ALA A 1 195 ? -9.422 0.860 -14.313 1.00 84.06 195 ALA A C 1
ATOM 1561 O O . ALA A 1 195 ? -10.235 0.082 -14.815 1.00 84.06 195 ALA A O 1
ATOM 1562 N N . HIS A 1 196 ? -9.340 2.135 -14.710 1.00 76.06 196 HIS A N 1
ATOM 1563 C CA . HIS A 1 196 ? -10.289 2.721 -15.667 1.00 76.06 196 HIS A CA 1
ATOM 1564 C C . HIS A 1 196 ? -9.669 3.215 -16.971 1.00 76.06 196 HIS A C 1
ATOM 1566 O O . HIS A 1 196 ? -10.386 3.307 -17.969 1.00 76.06 196 HIS A O 1
ATOM 1572 N N . TYR A 1 197 ? -8.385 3.563 -16.981 1.00 65.19 197 TYR A N 1
ATOM 1573 C CA . TYR A 1 197 ? -7.817 4.357 -18.070 1.00 65.19 197 TYR A CA 1
ATOM 1574 C C . TYR A 1 197 ? -6.493 3.832 -18.611 1.00 65.19 197 TYR A C 1
ATOM 1576 O O . TYR A 1 197 ? -6.064 4.315 -19.661 1.00 65.19 197 TYR A O 1
ATOM 1584 N N . ASP A 1 198 ? -5.894 2.829 -17.970 1.00 64.06 198 ASP A N 1
ATOM 1585 C CA . ASP A 1 198 ? -4.740 2.110 -18.505 1.00 64.06 198 ASP A CA 1
ATOM 1586 C C . ASP A 1 198 ? -5.139 0.702 -18.984 1.00 64.06 198 ASP A C 1
ATOM 1588 O O . ASP A 1 198 ? -4.861 -0.303 -18.326 1.00 64.06 198 ASP A O 1
ATOM 1592 N N . PRO A 1 199 ? -5.874 0.571 -20.107 1.00 53.09 199 PRO A N 1
ATOM 1593 C CA . PRO A 1 199 ? -6.121 -0.740 -20.662 1.00 53.09 199 PRO A CA 1
ATOM 1594 C C . PRO A 1 199 ? -4.815 -1.204 -21.314 1.00 53.09 199 PRO A C 1
ATOM 1596 O O . PRO A 1 199 ? -4.352 -0.581 -22.268 1.00 53.09 199 PRO A O 1
ATOM 1599 N N . LEU A 1 200 ? -4.203 -2.248 -20.748 1.00 50.28 200 LEU A N 1
ATOM 1600 C CA . LEU A 1 200 ? -3.879 -3.578 -21.314 1.00 50.28 200 LEU A CA 1
ATOM 1601 C C . LEU A 1 200 ? -3.730 -3.767 -22.845 1.00 50.28 200 LEU A C 1
ATOM 1603 O O . LEU A 1 200 ? -3.685 -4.907 -23.300 1.00 50.28 200 LEU A O 1
ATOM 1607 N N . THR A 1 201 ? -3.689 -2.724 -23.668 1.00 44.38 201 THR A N 1
ATOM 1608 C CA . THR A 1 201 ? -3.838 -2.842 -25.123 1.00 44.38 201 THR A CA 1
ATOM 1609 C C . THR A 1 201 ? -2.533 -2.759 -25.885 1.00 44.38 201 THR A C 1
ATOM 1611 O O . THR A 1 201 ? -2.505 -3.267 -26.991 1.00 44.38 201 THR A O 1
ATOM 1614 N N . ASP A 1 202 ? -1.454 -2.236 -25.300 1.00 52.00 202 ASP A N 1
ATOM 1615 C CA . ASP A 1 202 ? -0.133 -2.244 -25.938 1.00 52.00 202 ASP A CA 1
ATOM 1616 C C . ASP A 1 202 ? 0.950 -2.498 -24.883 1.00 52.00 202 ASP A C 1
ATOM 1618 O O . ASP A 1 202 ? 1.697 -1.605 -24.493 1.00 52.00 202 ASP A O 1
ATOM 1622 N N . GLY A 1 203 ? 1.047 -3.733 -24.379 1.00 48.84 203 GLY A N 1
ATOM 1623 C CA . GLY A 1 203 ? 2.085 -4.106 -23.403 1.00 48.84 203 GLY A CA 1
ATOM 1624 C C . GLY A 1 203 ? 3.530 -3.882 -23.896 1.00 48.84 203 GLY A C 1
ATOM 1625 O O . GLY A 1 203 ? 4.464 -3.901 -23.100 1.00 48.84 203 GLY A O 1
ATOM 1626 N N . ALA A 1 204 ? 3.710 -3.566 -25.184 1.00 47.44 204 ALA A N 1
ATOM 1627 C CA . ALA A 1 204 ? 4.967 -3.154 -25.801 1.00 47.44 204 ALA A CA 1
ATOM 1628 C C . ALA A 1 204 ? 5.522 -1.799 -25.311 1.00 47.44 204 ALA A C 1
ATOM 1630 O O . ALA A 1 204 ? 6.644 -1.460 -25.676 1.00 47.44 204 ALA A O 1
ATOM 1631 N N . THR A 1 205 ? 4.789 -1.018 -24.505 1.00 55.34 205 THR A N 1
ATOM 1632 C CA . THR A 1 205 ? 5.243 0.318 -24.050 1.00 55.34 205 THR A CA 1
ATOM 1633 C C . THR A 1 205 ? 5.315 0.490 -22.537 1.00 55.34 205 THR A C 1
ATOM 1635 O O . THR A 1 205 ? 5.490 1.611 -22.062 1.00 55.34 205 THR A O 1
ATOM 1638 N N . THR A 1 206 ? 5.146 -0.581 -21.760 1.00 69.88 206 THR A N 1
ATOM 1639 C CA . THR A 1 206 ? 4.854 -0.417 -20.330 1.00 69.88 206 THR A CA 1
ATOM 1640 C C . THR A 1 206 ? 5.805 -1.125 -19.366 1.00 69.88 206 THR A C 1
ATOM 1642 O O . THR A 1 206 ? 5.922 -0.675 -18.231 1.00 69.88 206 THR A O 1
ATOM 1645 N N . CYS A 1 207 ? 6.519 -2.168 -19.799 1.00 85.06 207 CYS A N 1
ATOM 1646 C CA . CYS A 1 207 ? 7.571 -2.832 -19.018 1.00 85.06 207 CYS A CA 1
ATOM 1647 C C . CYS A 1 207 ? 8.917 -2.671 -19.725 1.00 85.06 207 CYS A C 1
ATOM 1649 O O . CYS A 1 207 ? 9.312 -3.524 -20.526 1.00 85.06 207 CYS A O 1
ATOM 1651 N N . TRP A 1 208 ? 9.582 -1.552 -19.458 1.00 87.88 208 TRP A N 1
ATOM 1652 C CA . TRP A 1 208 ? 10.863 -1.213 -20.064 1.00 87.88 208 TRP A CA 1
ATOM 1653 C C . TRP A 1 208 ? 11.980 -1.989 -19.392 1.00 87.88 208 TRP A C 1
ATOM 1655 O O . TRP A 1 208 ? 11.997 -2.121 -18.173 1.00 87.88 208 TRP A O 1
ATOM 1665 N N . MET A 1 209 ? 12.895 -2.504 -20.198 1.00 89.12 209 MET A N 1
ATOM 1666 C CA . MET A 1 209 ? 14.124 -3.119 -19.731 1.00 89.12 209 MET A CA 1
ATOM 1667 C C . MET A 1 209 ? 15.268 -2.199 -20.116 1.00 89.12 209 MET A C 1
ATOM 1669 O O . MET A 1 209 ? 15.393 -1.847 -21.286 1.00 89.12 209 MET A O 1
ATOM 1673 N N . GLU A 1 210 ? 16.102 -1.837 -19.156 1.00 86.75 210 GLU A N 1
ATOM 1674 C CA . GLU A 1 210 ? 17.293 -1.019 -19.368 1.00 86.75 210 GLU A CA 1
ATOM 1675 C C . GLU A 1 210 ? 18.506 -1.766 -18.818 1.00 86.75 210 GLU A C 1
ATOM 1677 O O . GLU A 1 210 ? 18.413 -2.480 -17.816 1.00 86.75 210 GLU A O 1
ATOM 1682 N N . ARG A 1 211 ? 19.646 -1.658 -19.500 1.00 82.00 211 ARG A N 1
ATOM 1683 C CA . ARG A 1 211 ? 20.890 -2.275 -19.043 1.00 82.00 211 ARG A CA 1
ATOM 1684 C C . ARG A 1 211 ? 21.646 -1.311 -18.133 1.00 82.00 211 ARG A C 1
ATOM 1686 O O . ARG A 1 211 ? 22.048 -0.233 -18.565 1.00 82.00 211 ARG A O 1
ATOM 1693 N N . TYR A 1 212 ? 21.897 -1.745 -16.905 1.00 75.00 212 TYR A N 1
ATOM 1694 C CA . TYR A 1 212 ? 22.677 -1.036 -15.898 1.00 75.00 212 TYR A CA 1
ATOM 1695 C C . TYR A 1 212 ? 23.987 -1.789 -15.675 1.00 75.00 212 TYR A C 1
ATOM 1697 O O . TYR A 1 212 ? 24.017 -2.844 -15.038 1.00 75.00 212 TYR A O 1
ATOM 1705 N N . GLU A 1 213 ? 25.073 -1.256 -16.239 1.00 75.75 213 GLU A N 1
ATOM 1706 C CA . GLU A 1 213 ? 26.387 -1.911 -16.263 1.00 75.75 213 GLU A CA 1
ATOM 1707 C C . GLU A 1 213 ? 26.285 -3.335 -16.858 1.00 75.75 213 GLU A C 1
ATOM 1709 O O . GLU A 1 213 ? 26.039 -3.503 -18.058 1.00 75.75 213 GLU A O 1
ATOM 1714 N N . ASP A 1 214 ? 26.418 -4.362 -16.018 1.00 77.19 214 ASP A N 1
ATOM 1715 C CA . ASP A 1 214 ? 26.424 -5.771 -16.412 1.00 77.19 214 ASP A CA 1
ATOM 1716 C C . ASP A 1 214 ? 25.091 -6.497 -16.157 1.00 77.19 214 ASP A C 1
ATOM 1718 O O . ASP A 1 214 ? 25.039 -7.720 -16.281 1.00 77.19 214 ASP A O 1
ATOM 1722 N N . ARG A 1 215 ? 24.014 -5.782 -15.797 1.00 77.19 215 ARG A N 1
ATOM 1723 C CA . ARG A 1 215 ? 22.713 -6.382 -15.450 1.00 77.19 215 ARG A CA 1
ATOM 1724 C C . ARG A 1 215 ? 21.540 -5.661 -16.101 1.00 77.19 215 ARG A C 1
ATOM 1726 O O . ARG A 1 215 ? 21.583 -4.452 -16.311 1.00 77.19 215 ARG A O 1
ATOM 1733 N N . TRP A 1 216 ? 20.469 -6.390 -16.389 1.00 81.88 216 TRP A N 1
ATOM 1734 C CA . TRP A 1 216 ? 19.202 -5.790 -16.806 1.00 81.88 216 TRP A CA 1
ATOM 1735 C C . TRP A 1 216 ? 18.357 -5.355 -15.603 1.00 81.88 216 TRP A C 1
ATOM 1737 O O . TRP A 1 216 ? 18.228 -6.083 -14.620 1.00 81.88 216 TRP A O 1
ATOM 1747 N N . GLY A 1 217 ? 17.733 -4.184 -15.696 1.00 84.00 217 GLY A N 1
ATOM 1748 C CA . GLY A 1 217 ? 16.711 -3.703 -14.769 1.00 84.00 217 GLY A CA 1
ATOM 1749 C C . GLY A 1 217 ? 15.383 -3.492 -15.487 1.00 84.00 217 GLY A C 1
ATOM 1750 O O . GLY A 1 217 ? 15.360 -3.138 -16.666 1.00 84.00 217 GLY A O 1
ATOM 1751 N N . MET A 1 218 ? 14.279 -3.735 -14.780 1.00 87.38 218 MET A N 1
ATOM 1752 C CA . MET A 1 218 ? 12.932 -3.486 -15.287 1.00 87.38 218 MET A CA 1
ATOM 1753 C C . MET A 1 218 ? 12.359 -2.213 -14.668 1.00 87.38 218 MET A C 1
ATOM 1755 O O . MET A 1 218 ? 12.420 -2.036 -13.454 1.00 87.38 218 MET A O 1
ATOM 1759 N N . THR A 1 219 ? 11.737 -1.383 -15.500 1.00 86.88 219 THR A N 1
ATOM 1760 C CA . THR A 1 219 ? 11.093 -0.127 -15.116 1.00 86.88 219 THR A CA 1
ATOM 1761 C C . THR A 1 219 ? 9.658 -0.105 -15.630 1.00 86.88 219 THR A C 1
ATOM 1763 O O . THR A 1 219 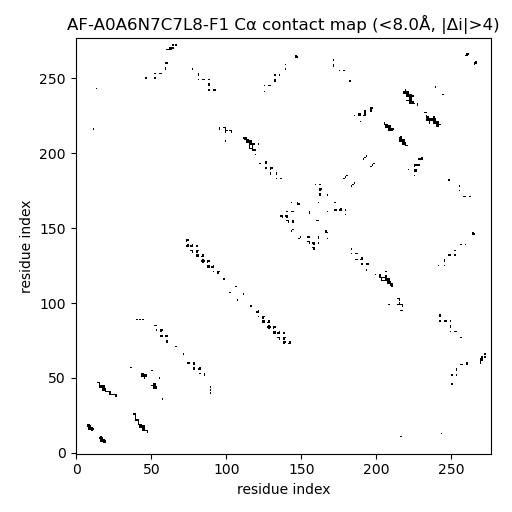? 9.401 -0.235 -16.832 1.00 86.88 219 THR A O 1
ATOM 1766 N N . VAL A 1 220 ? 8.706 0.127 -14.726 1.00 88.19 220 VAL A N 1
ATOM 1767 C CA . VAL A 1 220 ? 7.324 0.468 -15.082 1.00 88.19 220 VAL A CA 1
ATOM 1768 C C . VAL A 1 220 ? 7.018 1.855 -14.551 1.00 88.19 220 VAL A C 1
ATOM 1770 O O . VAL A 1 220 ? 7.065 2.089 -13.348 1.00 88.19 220 VAL A O 1
ATOM 1773 N N . LYS A 1 221 ? 6.685 2.791 -15.440 1.00 86.94 221 LYS A N 1
ATOM 1774 C CA . LYS A 1 221 ? 6.322 4.153 -15.036 1.00 86.94 221 LYS A CA 1
ATOM 1775 C 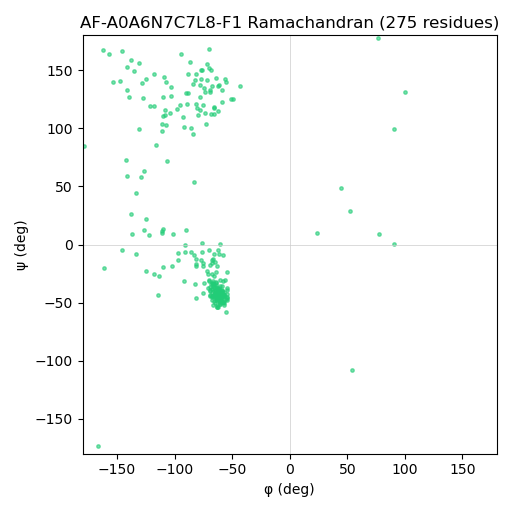C . LYS A 1 221 ? 4.822 4.260 -14.800 1.00 86.94 221 LYS A C 1
ATOM 1777 O O . LYS A 1 221 ? 4.025 3.892 -15.659 1.00 86.94 221 LYS A O 1
ATOM 1782 N N . LEU A 1 222 ? 4.443 4.818 -13.658 1.00 88.25 222 LEU A N 1
ATOM 1783 C CA . LEU A 1 222 ? 3.090 5.323 -13.426 1.00 88.25 222 LEU A CA 1
ATOM 1784 C C . LEU A 1 222 ? 2.997 6.767 -13.931 1.00 88.25 222 LEU A C 1
ATOM 1786 O O . LEU A 1 222 ? 4.025 7.426 -14.023 1.00 88.25 222 LEU A O 1
ATOM 1790 N N . PRO A 1 223 ? 1.816 7.310 -14.261 1.00 90.00 223 PRO A N 1
ATOM 1791 C CA . PRO A 1 223 ? 1.730 8.698 -14.705 1.00 90.00 223 PRO A CA 1
ATOM 1792 C C . PRO A 1 223 ? 1.960 9.674 -13.545 1.00 90.00 223 PRO A C 1
ATOM 1794 O O . PRO A 1 223 ? 1.439 9.472 -12.456 1.00 90.00 223 PRO A O 1
ATOM 1797 N N . SER A 1 224 ? 2.663 10.785 -13.769 1.00 90.94 224 SER A N 1
ATOM 1798 C CA . SER A 1 224 ? 2.887 11.827 -12.751 1.00 90.94 224 SER A CA 1
ATOM 1799 C C . SER A 1 224 ? 1.615 12.586 -12.351 1.00 90.94 224 SER A C 1
ATOM 1801 O O . SER A 1 224 ? 1.596 13.289 -11.342 1.00 90.94 224 SER A O 1
ATOM 1803 N N . ASN A 1 225 ? 0.538 12.440 -13.125 1.00 91.81 225 ASN A N 1
ATOM 1804 C CA . ASN A 1 225 ? -0.754 13.091 -12.933 1.00 91.81 225 ASN A CA 1
ATOM 1805 C C . ASN A 1 225 ? -1.923 12.079 -12.898 1.00 91.81 225 ASN A C 1
ATOM 1807 O O . ASN A 1 225 ? -2.826 12.141 -13.741 1.00 91.81 225 ASN A O 1
ATOM 1811 N N . PRO A 1 226 ? -1.964 11.160 -11.916 1.00 91.00 226 PRO A N 1
ATOM 1812 C CA . PRO A 1 226 ? -2.939 10.063 -11.887 1.00 91.00 226 PRO A CA 1
ATOM 1813 C C . PRO A 1 226 ? -4.405 10.508 -11.776 1.00 91.00 226 PRO A C 1
ATOM 1815 O O . PRO A 1 226 ? -5.309 9.751 -12.121 1.00 91.00 226 PRO A O 1
ATOM 1818 N N . SER A 1 227 ? -4.661 11.745 -11.345 1.00 92.56 227 SER A N 1
ATOM 1819 C CA . SER A 1 227 ? -6.002 12.336 -11.262 1.00 92.56 227 SER A CA 1
ATOM 1820 C C . SER A 1 227 ? -6.583 12.768 -12.617 1.00 92.56 227 SER A C 1
ATOM 1822 O O . SER A 1 227 ? -7.752 13.170 -12.694 1.00 92.56 227 SER A O 1
ATOM 1824 N N . ALA A 1 228 ? -5.804 12.695 -13.705 1.00 87.69 228 ALA A N 1
ATOM 1825 C CA . ALA A 1 228 ? -6.311 12.986 -15.039 1.00 87.69 228 ALA A CA 1
ATOM 1826 C C . ALA A 1 228 ? -7.432 12.001 -15.426 1.00 87.69 228 ALA A C 1
ATOM 1828 O O . ALA A 1 228 ? -7.353 10.793 -15.207 1.00 87.69 228 ALA A O 1
ATOM 1829 N N . LYS A 1 229 ? -8.505 12.535 -16.020 1.00 83.75 229 LYS A N 1
ATOM 1830 C CA . LYS A 1 229 ? -9.746 11.794 -16.328 1.00 83.75 229 LYS A CA 1
ATOM 1831 C C . LYS A 1 229 ? -9.750 11.142 -17.715 1.00 83.75 229 LYS A C 1
ATOM 1833 O O . LYS A 1 229 ? -10.807 10.775 -18.221 1.00 83.75 229 LYS A O 1
ATOM 1838 N N . SER A 1 230 ? -8.597 11.079 -18.373 1.00 83.19 230 SER A N 1
ATOM 1839 C CA . SER A 1 230 ? -8.471 10.566 -19.735 1.00 83.19 230 SER A CA 1
ATOM 1840 C C . SER A 1 230 ? -7.072 10.028 -19.982 1.00 83.19 230 SER A C 1
ATOM 1842 O O . SER A 1 230 ? -6.100 10.699 -19.637 1.00 83.19 230 SER A O 1
ATOM 1844 N N . ARG A 1 231 ? -6.981 8.901 -20.696 1.00 77.94 231 ARG A N 1
ATOM 1845 C CA . ARG A 1 231 ? -5.713 8.250 -21.055 1.00 77.94 231 ARG A CA 1
ATOM 1846 C C . ARG A 1 231 ? -4.735 9.177 -21.781 1.00 77.94 231 ARG A C 1
ATOM 1848 O O . ARG A 1 231 ? -3.568 9.235 -21.426 1.00 77.94 231 ARG A O 1
ATOM 1855 N N . SER A 1 232 ? -5.214 9.947 -22.758 1.00 82.06 232 SER A N 1
ATOM 1856 C CA . SER A 1 232 ? -4.384 10.891 -23.525 1.00 82.06 232 SER A CA 1
ATOM 1857 C C . SER A 1 232 ? -3.846 12.062 -22.699 1.00 82.06 232 SER A C 1
ATOM 1859 O O . SER A 1 232 ? -3.013 12.817 -23.185 1.00 82.06 232 SER A O 1
ATOM 1861 N N . GLY A 1 233 ? -4.363 12.258 -21.484 1.00 83.81 233 GLY A N 1
ATOM 1862 C CA . GLY A 1 233 ? -3.905 13.295 -20.568 1.00 83.81 233 GLY A CA 1
ATOM 1863 C C . GLY A 1 233 ? -2.798 12.828 -19.627 1.00 83.81 233 GLY A C 1
ATOM 1864 O O . GLY A 1 233 ? -2.281 13.658 -18.885 1.00 83.81 233 GLY A O 1
ATOM 1865 N N . TYR A 1 234 ? -2.452 11.538 -19.615 1.00 85.44 234 TYR A N 1
ATOM 1866 C CA . TYR A 1 234 ? -1.424 11.011 -18.725 1.00 85.44 234 TYR A CA 1
ATOM 1867 C C . TYR A 1 234 ? -0.019 11.382 -19.180 1.00 85.44 234 TYR A C 1
ATOM 1869 O O . TYR A 1 234 ? 0.329 11.252 -20.351 1.00 85.44 234 TYR A O 1
ATOM 1877 N N . ASN A 1 235 ? 0.790 11.825 -18.222 1.00 86.50 235 ASN A N 1
ATOM 1878 C CA . ASN A 1 235 ? 2.194 12.143 -18.412 1.00 86.50 235 ASN A CA 1
ATOM 1879 C C . ASN A 1 235 ? 3.056 11.079 -17.726 1.00 86.50 235 ASN A C 1
ATOM 1881 O O . ASN A 1 235 ? 3.099 11.018 -16.501 1.00 86.50 235 ASN A O 1
ATOM 1885 N N . PHE A 1 236 ? 3.760 10.268 -18.511 1.00 85.00 236 PHE A N 1
ATOM 1886 C CA . PHE A 1 236 ? 4.646 9.218 -18.004 1.00 85.00 236 PHE A CA 1
ATOM 1887 C C . PHE A 1 236 ? 6.118 9.646 -17.937 1.00 85.00 236 PHE A C 1
ATOM 1889 O O . PHE A 1 236 ? 6.930 8.920 -17.372 1.00 85.00 236 PHE A O 1
ATOM 1896 N N . ASP A 1 237 ? 6.484 10.818 -18.462 1.00 82.62 237 ASP A N 1
ATOM 1897 C CA . ASP A 1 237 ? 7.889 11.229 -18.587 1.00 82.62 237 ASP A CA 1
ATOM 1898 C C . ASP A 1 237 ? 8.552 11.396 -17.215 1.00 82.62 237 ASP A C 1
ATOM 1900 O O . ASP A 1 237 ? 9.662 10.911 -16.985 1.00 82.62 237 ASP A O 1
ATOM 1904 N N . SER A 1 238 ? 7.827 12.032 -16.291 1.00 83.75 238 SER A N 1
ATOM 1905 C CA . SER A 1 238 ? 8.257 12.367 -14.927 1.00 83.75 238 SER A CA 1
ATOM 1906 C C . SER A 1 238 ? 7.553 11.555 -13.838 1.00 83.75 238 SER A C 1
ATOM 1908 O O . SER A 1 238 ? 7.565 11.925 -12.662 1.00 83.75 238 SER A O 1
ATOM 1910 N N . GLY A 1 239 ? 6.867 10.489 -14.234 1.00 84.56 239 GLY A N 1
ATOM 1911 C CA . GLY A 1 239 ? 6.105 9.653 -13.326 1.00 84.56 239 GLY A CA 1
ATOM 1912 C C . GLY A 1 239 ? 6.978 8.788 -12.414 1.00 84.56 239 GLY A C 1
ATOM 1913 O O . GLY A 1 239 ? 8.129 8.504 -12.760 1.00 84.56 239 GLY A O 1
ATOM 1914 N N . PRO A 1 240 ? 6.470 8.373 -11.240 1.00 90.44 240 PRO A N 1
ATOM 1915 C CA . PRO A 1 240 ? 7.226 7.495 -10.366 1.00 90.44 240 PRO A CA 1
ATOM 1916 C C . PRO A 1 240 ? 7.331 6.092 -10.966 1.00 90.44 240 PRO A C 1
ATOM 1918 O O . PRO A 1 240 ? 6.445 5.625 -11.687 1.00 90.44 240 PRO A O 1
ATOM 1921 N N . GLU A 1 241 ? 8.409 5.404 -10.609 1.00 89.00 241 GLU A N 1
ATOM 1922 C CA . GLU A 1 241 ? 8.549 3.975 -10.865 1.00 89.00 241 GLU A CA 1
ATOM 1923 C C . GLU A 1 241 ? 7.561 3.196 -9.971 1.00 89.00 241 GLU A C 1
ATOM 1925 O O . GLU A 1 241 ? 7.394 3.495 -8.780 1.00 89.00 241 GLU A O 1
ATOM 1930 N N . ALA A 1 242 ? 6.836 2.255 -10.574 1.00 90.88 242 ALA A N 1
ATOM 1931 C CA . ALA A 1 242 ? 5.688 1.588 -9.983 1.00 90.88 242 ALA A CA 1
ATOM 1932 C C . ALA A 1 242 ? 6.068 0.694 -8.803 1.00 90.88 242 ALA A C 1
ATOM 1934 O O . ALA A 1 242 ? 5.378 0.738 -7.782 1.00 90.88 242 ALA A O 1
ATOM 1935 N N . LEU A 1 243 ? 7.140 -0.097 -8.911 1.00 88.38 243 LEU A N 1
ATOM 1936 C CA . LEU A 1 243 ? 7.595 -0.972 -7.833 1.00 88.38 243 LEU A CA 1
ATOM 1937 C C . LEU A 1 243 ? 7.997 -0.152 -6.601 1.00 88.38 243 LEU A C 1
ATOM 1939 O O . LEU A 1 243 ? 7.548 -0.449 -5.492 1.00 88.38 243 LEU A O 1
ATOM 1943 N N . ARG A 1 244 ? 8.756 0.928 -6.785 1.00 86.56 244 ARG A N 1
ATOM 1944 C CA . ARG A 1 244 ? 9.156 1.859 -5.727 1.00 86.56 244 ARG A CA 1
ATOM 1945 C C . ARG A 1 2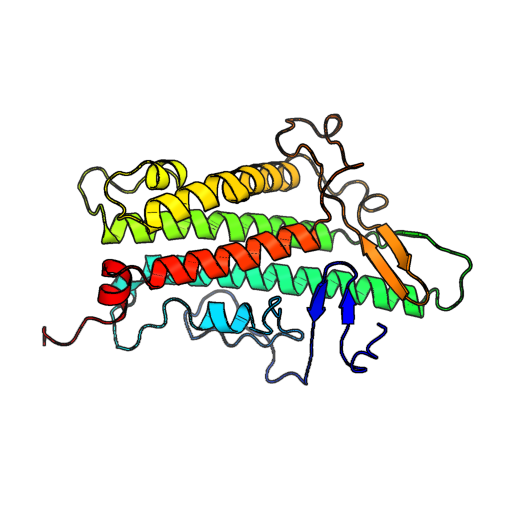44 ? 7.949 2.521 -5.071 1.00 86.56 244 ARG A C 1
ATOM 1947 O O . ARG A 1 244 ? 7.891 2.600 -3.843 1.00 86.56 244 ARG A O 1
ATOM 1954 N N . TYR A 1 245 ? 6.984 2.988 -5.863 1.00 92.81 245 TYR A N 1
ATOM 1955 C CA . TYR A 1 245 ? 5.749 3.566 -5.332 1.00 92.81 245 TYR A CA 1
ATOM 1956 C C . TYR A 1 245 ? 4.954 2.536 -4.514 1.00 92.81 245 TYR A C 1
ATOM 1958 O O . TYR A 1 245 ? 4.580 2.805 -3.372 1.00 92.81 245 TYR A O 1
ATOM 1966 N N . CYS A 1 246 ? 4.757 1.333 -5.060 1.00 93.50 246 CYS A N 1
ATOM 1967 C CA . CYS A 1 246 ? 4.051 0.240 -4.395 1.00 93.50 246 CYS A CA 1
ATOM 1968 C C . CYS A 1 246 ? 4.731 -0.181 -3.085 1.00 93.50 246 CYS A C 1
ATOM 1970 O O . CYS A 1 246 ? 4.050 -0.367 -2.076 1.00 93.50 246 CYS A O 1
ATOM 1972 N N . HIS A 1 247 ? 6.062 -0.276 -3.081 1.00 90.31 247 HIS A N 1
ATOM 1973 C CA . HIS A 1 247 ? 6.853 -0.552 -1.886 1.00 90.31 247 HIS A CA 1
ATOM 1974 C C . HIS A 1 247 ? 6.658 0.526 -0.816 1.00 90.31 247 HIS A C 1
ATOM 1976 O O . HIS A 1 247 ? 6.342 0.207 0.327 1.00 90.31 247 HIS A O 1
ATOM 1982 N N . SER A 1 248 ? 6.781 1.805 -1.191 1.00 91.69 248 SER A N 1
ATOM 1983 C CA . SER A 1 248 ? 6.590 2.928 -0.265 1.00 91.69 248 SER A CA 1
ATOM 1984 C C . SER A 1 248 ? 5.197 2.923 0.368 1.00 91.69 248 SER A C 1
ATOM 1986 O O . SER A 1 248 ? 5.078 3.127 1.575 1.00 91.69 248 SER A O 1
ATOM 1988 N N . ILE A 1 249 ? 4.153 2.634 -0.416 1.00 95.94 249 ILE A N 1
ATOM 1989 C CA . ILE A 1 249 ? 2.785 2.499 0.095 1.00 95.94 249 ILE A CA 1
ATOM 1990 C C . ILE A 1 249 ? 2.669 1.320 1.063 1.00 95.94 249 ILE A C 1
ATOM 1992 O O . ILE A 1 249 ? 2.072 1.467 2.128 1.00 95.94 249 ILE A O 1
ATOM 1996 N N . ALA A 1 250 ? 3.217 0.156 0.712 1.00 93.12 250 ALA A N 1
ATOM 1997 C CA . ALA A 1 250 ? 3.128 -1.030 1.553 1.00 93.12 250 ALA A CA 1
ATOM 1998 C C . ALA A 1 250 ? 3.841 -0.835 2.899 1.00 93.12 250 ALA A C 1
ATOM 2000 O O . ALA A 1 250 ? 3.233 -1.099 3.934 1.00 93.12 250 ALA A O 1
ATOM 2001 N N . ALA A 1 251 ? 5.074 -0.319 2.890 1.00 89.75 251 ALA A N 1
ATOM 2002 C CA . ALA A 1 251 ? 5.840 -0.018 4.100 1.00 89.75 251 ALA A CA 1
ATOM 2003 C C . ALA A 1 251 ? 5.087 0.967 5.007 1.00 89.75 251 ALA A C 1
ATOM 2005 O O . ALA A 1 251 ? 4.817 0.669 6.170 1.00 89.75 251 ALA A O 1
ATOM 2006 N N . HIS A 1 252 ? 4.610 2.077 4.436 1.00 96.12 252 HIS A N 1
ATOM 2007 C CA . HIS A 1 252 ? 3.817 3.066 5.167 1.00 96.12 252 HIS A CA 1
ATOM 2008 C C . HIS A 1 252 ? 2.537 2.473 5.779 1.00 96.12 252 HIS A C 1
ATOM 2010 O O . HIS A 1 252 ? 2.163 2.795 6.905 1.00 96.12 252 HIS A O 1
ATOM 2016 N N . LEU A 1 253 ? 1.846 1.582 5.063 1.00 96.50 253 LEU A N 1
ATOM 2017 C CA . LEU A 1 253 ? 0.643 0.928 5.584 1.00 96.50 253 LEU A CA 1
ATOM 2018 C C . LEU A 1 253 ? 0.940 -0.079 6.700 1.00 96.50 253 LEU A C 1
ATOM 2020 O O . LEU A 1 253 ? 0.092 -0.244 7.583 1.00 96.50 253 LEU A O 1
ATOM 2024 N N . VAL A 1 254 ? 2.109 -0.729 6.688 1.00 93.31 254 VAL A N 1
ATOM 2025 C CA . VAL A 1 254 ? 2.585 -1.536 7.822 1.00 93.31 254 VAL A CA 1
ATOM 2026 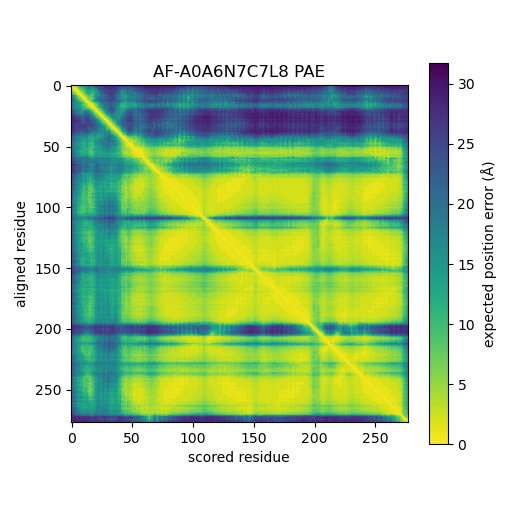C C . VAL A 1 254 ? 2.778 -0.628 9.037 1.00 93.31 254 VAL A C 1
ATOM 2028 O O . VAL A 1 254 ? 2.153 -0.878 10.068 1.00 93.31 254 VAL A O 1
ATOM 2031 N N . ASP A 1 255 ? 3.526 0.471 8.896 1.00 94.75 255 ASP A N 1
ATOM 2032 C CA . ASP A 1 255 ? 3.781 1.433 9.980 1.00 94.75 255 ASP A CA 1
ATOM 2033 C C . ASP A 1 255 ? 2.487 2.002 10.573 1.00 94.75 255 ASP A C 1
ATOM 2035 O O . ASP A 1 255 ? 2.283 2.005 11.790 1.00 94.75 255 ASP A O 1
ATOM 2039 N N . LEU A 1 256 ? 1.573 2.448 9.711 1.00 97.00 256 LEU A N 1
ATOM 2040 C CA . LEU A 1 256 ? 0.284 2.998 10.122 1.00 97.00 256 LEU A CA 1
ATOM 2041 C C . LEU A 1 256 ? -0.563 1.960 10.870 1.00 97.00 256 LEU A C 1
ATOM 2043 O O . LEU A 1 256 ? -1.237 2.284 11.850 1.00 97.00 256 LEU A O 1
ATOM 2047 N N . SER A 1 257 ? -0.536 0.705 10.418 1.00 95.94 257 SER A N 1
ATOM 2048 C CA . SER A 1 257 ? -1.265 -0.383 11.073 1.00 95.94 257 SER A CA 1
ATOM 2049 C C . SER A 1 257 ? -0.650 -0.730 12.431 1.00 95.94 257 SER A C 1
ATOM 2051 O O . SER A 1 257 ? -1.384 -0.985 13.386 1.00 95.94 257 SER A O 1
ATOM 2053 N N . GLU A 1 258 ? 0.676 -0.671 12.571 1.00 93.06 258 GLU A N 1
ATOM 2054 C CA . GLU A 1 258 ? 1.340 -0.814 13.869 1.00 93.06 258 GLU A CA 1
ATOM 2055 C C . GLU A 1 258 ? 0.933 0.311 14.825 1.00 93.06 258 GLU A C 1
ATOM 2057 O O . GLU A 1 258 ? 0.536 0.040 15.961 1.00 93.06 258 GLU A O 1
ATOM 2062 N N . GLN A 1 259 ? 0.952 1.565 14.367 1.00 95.25 259 GLN A N 1
ATOM 2063 C CA . GLN A 1 259 ? 0.509 2.721 15.154 1.00 95.25 259 GLN A CA 1
ATOM 2064 C C . GLN A 1 259 ? -0.954 2.590 15.600 1.00 95.25 259 GLN A C 1
ATOM 2066 O O . GLN A 1 259 ? -1.270 2.891 16.755 1.00 95.25 259 GLN A O 1
ATOM 2071 N N . LEU A 1 260 ? -1.831 2.070 14.731 1.00 95.06 260 LEU A N 1
ATOM 2072 C CA . LEU A 1 260 ? -3.216 1.749 15.082 1.00 95.06 260 LEU A CA 1
ATOM 2073 C C . LEU A 1 260 ? -3.278 0.715 16.215 1.00 95.06 260 LEU A C 1
ATOM 2075 O O . LEU A 1 260 ? -4.002 0.915 17.188 1.00 95.06 260 LEU A O 1
ATOM 2079 N N . THR A 1 261 ? -2.522 -0.382 16.119 1.00 91.81 261 THR A N 1
ATOM 2080 C CA . THR A 1 261 ? -2.525 -1.430 17.160 1.00 91.81 261 THR A CA 1
ATOM 2081 C C . THR A 1 261 ? -1.929 -0.964 18.488 1.00 91.81 261 THR A C 1
ATOM 2083 O O . THR A 1 261 ? -2.303 -1.483 19.538 1.00 91.81 261 THR A O 1
ATOM 2086 N N . ARG A 1 262 ? -1.039 0.037 18.465 1.00 92.62 262 ARG A N 1
ATOM 2087 C CA . ARG A 1 262 ? -0.455 0.660 19.664 1.00 92.62 262 ARG A CA 1
ATOM 2088 C C . ARG A 1 262 ? -1.406 1.639 20.358 1.00 92.62 262 ARG A C 1
ATOM 2090 O O . ARG A 1 262 ? -1.136 2.015 21.498 1.00 92.62 262 ARG A O 1
ATOM 2097 N N . GLN A 1 263 ? -2.509 2.038 19.720 1.00 94.25 263 GLN A N 1
ATOM 2098 C CA . GLN A 1 263 ? -3.502 2.898 20.360 1.00 94.25 263 GLN A CA 1
ATOM 2099 C C . GLN A 1 263 ? -4.054 2.237 21.622 1.00 94.25 263 GLN A C 1
ATOM 2101 O O . GLN A 1 263 ? -4.425 1.067 21.595 1.00 94.25 263 GLN A O 1
ATOM 2106 N N . SER A 1 264 ? -4.134 2.982 22.727 1.00 91.19 264 SER A N 1
ATOM 2107 C CA . SER A 1 264 ? -4.456 2.423 24.048 1.00 91.19 264 SER A CA 1
ATOM 2108 C C . SER A 1 264 ? -5.765 1.634 24.056 1.00 91.19 264 SER A C 1
ATOM 2110 O O . SER A 1 264 ? -5.775 0.500 24.520 1.00 91.19 264 SER A O 1
ATOM 2112 N N . THR A 1 265 ? -6.841 2.180 23.489 1.00 91.50 265 THR A N 1
ATOM 2113 C CA . THR A 1 265 ? -8.152 1.516 23.416 1.00 91.50 265 THR A CA 1
ATOM 2114 C C . THR A 1 265 ? -8.112 0.249 22.560 1.00 91.50 265 THR A 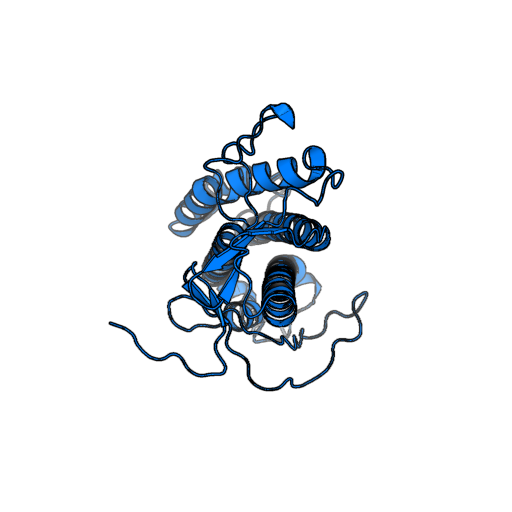C 1
ATOM 2116 O O . THR A 1 265 ? -8.627 -0.788 22.972 1.00 91.50 265 THR A O 1
ATOM 2119 N N . VAL A 1 266 ? -7.449 0.301 21.400 1.00 90.19 266 VAL A N 1
ATOM 2120 C CA . VAL A 1 266 ? -7.318 -0.849 20.489 1.00 90.19 266 VAL A CA 1
ATOM 2121 C C . VAL A 1 266 ? -6.454 -1.940 21.125 1.00 90.19 266 VAL A C 1
ATOM 2123 O O . VAL A 1 266 ? -6.851 -3.099 21.176 1.00 90.19 266 VAL A O 1
ATOM 2126 N N . SER A 1 267 ? -5.298 -1.568 21.672 1.00 88.25 267 SER A N 1
ATOM 2127 C CA . SER A 1 267 ? -4.377 -2.469 22.365 1.00 88.25 267 SER A CA 1
ATOM 2128 C C . SER A 1 267 ? -5.023 -3.104 23.595 1.00 88.25 267 SER A C 1
ATOM 2130 O O . SER A 1 267 ? -4.884 -4.306 23.816 1.00 88.25 267 SER A O 1
ATOM 2132 N N . GLN A 1 268 ? -5.774 -2.330 24.384 1.00 87.81 268 GLN A N 1
ATOM 2133 C CA . GLN A 1 268 ? -6.548 -2.865 25.500 1.00 87.81 268 GLN A CA 1
ATOM 2134 C C . GLN A 1 268 ? -7.557 -3.895 25.008 1.00 87.81 268 GLN A C 1
ATOM 2136 O O . GLN A 1 268 ? -7.604 -4.973 25.580 1.00 87.81 268 GLN A O 1
ATOM 2141 N N . HIS A 1 269 ? -8.299 -3.629 23.930 1.00 85.00 269 HIS A N 1
ATOM 2142 C CA . HIS A 1 269 ? -9.234 -4.605 23.362 1.00 85.00 269 HIS A CA 1
ATOM 2143 C C . HIS A 1 269 ? -8.539 -5.893 22.896 1.00 85.00 269 HIS A C 1
ATOM 2145 O O . HIS A 1 269 ? -9.007 -6.984 23.206 1.00 85.00 269 HIS A O 1
ATOM 2151 N N . LEU A 1 270 ? -7.387 -5.779 22.226 1.00 81.56 270 LEU A N 1
ATOM 2152 C CA . LEU A 1 270 ? -6.575 -6.923 21.783 1.00 81.56 270 LEU A CA 1
ATOM 2153 C C . LEU A 1 270 ? -6.001 -7.759 22.942 1.00 81.56 270 LEU A C 1
ATOM 2155 O O . LEU A 1 270 ? -5.692 -8.935 22.752 1.00 81.56 270 LEU A O 1
ATOM 2159 N N . ASN A 1 271 ? -5.852 -7.167 24.132 1.00 80.00 271 ASN A N 1
ATOM 2160 C CA . ASN A 1 271 ? -5.226 -7.803 25.295 1.00 80.00 271 ASN A CA 1
ATOM 2161 C C . ASN A 1 271 ? -6.202 -8.146 26.438 1.00 80.00 271 ASN A C 1
ATOM 2163 O O . ASN A 1 271 ? -5.870 -8.951 27.315 1.00 80.00 271 ASN A O 1
ATOM 2167 N N . ALA A 1 272 ? -7.385 -7.536 26.481 1.00 67.62 272 ALA A N 1
ATOM 2168 C CA . ALA A 1 272 ? -8.343 -7.675 27.570 1.00 67.62 272 ALA A CA 1
ATOM 2169 C C . ALA A 1 272 ? -9.378 -8.750 27.245 1.00 67.62 272 ALA A C 1
ATOM 2171 O O . ALA A 1 272 ? -10.100 -8.593 26.275 1.00 67.62 272 ALA A O 1
ATOM 2172 N N . HIS A 1 273 ? -9.454 -9.792 28.084 1.00 52.06 273 HIS A N 1
ATOM 2173 C CA . HIS A 1 273 ? -10.636 -10.597 28.463 1.00 52.06 273 HIS A CA 1
ATOM 2174 C C . HIS A 1 273 ? -10.176 -11.652 29.494 1.00 52.06 273 HIS A C 1
ATOM 2176 O O . HIS A 1 273 ? -9.797 -12.766 29.149 1.00 52.06 273 HIS A O 1
ATOM 2182 N N . SER A 1 274 ? -10.123 -11.281 30.779 1.00 43.38 274 SER A N 1
ATOM 2183 C CA . SER A 1 274 ? -9.869 -12.235 31.880 1.00 43.38 274 SER A CA 1
ATOM 2184 C C . SER A 1 274 ? -10.752 -12.045 33.117 1.00 43.38 274 SER A C 1
ATOM 2186 O O . SER A 1 274 ? -10.498 -12.702 34.115 1.00 43.38 274 SER A O 1
ATOM 2188 N N . ASN A 1 275 ? -11.790 -11.198 33.085 1.00 39.34 275 ASN A N 1
ATOM 2189 C CA . ASN A 1 275 ? -12.572 -10.891 34.297 1.00 39.34 275 ASN A CA 1
ATOM 2190 C C . ASN A 1 275 ? -14.087 -11.132 34.166 1.00 39.34 275 ASN A C 1
ATOM 2192 O O . ASN A 1 275 ? -14.864 -10.562 34.927 1.00 39.34 275 ASN A O 1
ATOM 2196 N N . SER A 1 276 ? -14.527 -11.966 33.227 1.00 43.22 276 SER A N 1
ATOM 2197 C CA . SER A 1 276 ? -15.951 -12.288 33.062 1.00 43.22 276 SER A CA 1
ATOM 2198 C C . SER A 1 276 ? -16.169 -13.758 32.706 1.00 43.22 276 SER A C 1
ATOM 2200 O O . SER A 1 276 ? -16.747 -14.087 31.673 1.00 43.22 276 SER A O 1
ATOM 2202 N N . SER A 1 277 ? -15.701 -14.638 33.588 1.00 39.16 277 SER A N 1
ATOM 2203 C CA . SER A 1 277 ? -16.168 -16.024 33.723 1.00 39.16 277 SER A CA 1
ATOM 2204 C C . SER A 1 277 ? -15.795 -16.549 35.098 1.00 39.16 277 SER A C 1
ATOM 2206 O O . SER A 1 277 ? -14.582 -16.485 35.401 1.00 39.16 277 SER A O 1
#

Nearest PDB structures (foldseek):
  4xes-assembly1_A  TM=3.985E-01  e=2.297E+00  Rattus norvegicus
  1gk3-assembly1_A  TM=3.768E-01  e=5.500E+00  Pseudomonas putida

Mean predicted aligned error: 10.01 Å